Protein AF-A0A139AWQ0-F1 (afdb_monomer_lite)

Foldseek 3Di:
DDDDDDDDDDDDDDDDPDDPPPVVVVVVVVVVPPPPDDPPPPPPVVPPFAFADFFDKWFKKKFDAFLLQQGTDADPVRHTDIDFAQAFPVPSHGDIDGPLDKDKDKGKHQAAPSNQNNVLCLQVVNHDIWMWTAQGPVSPDIDIEEAHWYWADDPAWIWTQQEKEWEWEDEPRTTDDIYIDGDPDGTDTDHHRDMRMHIYIHFYDYDPDNHGPPPVPPPPPPCPPDPPPPDDDDDDDDDPVVVVVVVVVVVVVVVVVVVVPDDDDDDDDDDDDDDDDDDDDDDPPPPPDDDQDQDDDDDPPDDRWGWGFDDDPDDDTDTDTDDDDDDDDDDDDDDDDDD

Sequence (339 aa):
MGFYDPLQPRTSAVTGRWQRLSVLIVFVALSIGNLVNAHGGQQHEHAQFLPFSVGDQVEVECLLTSPNGTTVYVDQFGNNLWGPSPPCADTGLPLSFRFGQESEFVCRWVIDDDMYILLRNLLLTKGTYQCRIPLSKDKAFYMPVPMNLWGGVEPAHIHIMNHMNFVFHSSEGFFLGATAYPLRDNFQLVAPGYSLTLHGPVSWFEGHRFDPLHLSSVPTPSIQASPPPPEADSSGEGSHQDRMEKQILSKAMAKLAEQNGEGDTAPTAKPIAPEIPLNPRPTRAELSERACVQEYGFVPGGWVTTYCLASGVGGGILALVLFRGFWLTEGLVEQRKQK

Radius of gyration: 34.86 Å; chains: 1; bounding box: 120×58×86 Å

Secondary structure (DSSP, 8-state):
------PPPP-------SSSSHHHHHHHHHTSTT-S--------------PPPTT-EEEPEEE-B-TTS-SB-B-TTSPBPEEEPPPPTTTSS--EEETT--EEEEEEEE--HHHHHHHHHHHTTSS--EEEEESSTT---EEEEEB---EEE-SS-EEEE-BEEEEEEEETTEEEEEEEEE-SS-EEEE-TT-EEEEEEEEEEEETTS--B-------------PPPPP---------HHHHHHHHHHHHHHHHHHGGG------------PPPPP-PPPPPTTS--S----------TT------EEE--SSS--EEE-------------------

Organism: Gonapodya prolifera (strain JEL478) (NCBI:txid1344416)

pLDDT: mean 73.5, std 23.56, range [32.78, 98.44]

Structure (mmCIF, N/CA/C/O backbone):
data_AF-A0A139AWQ0-F1
#
_entry.id   AF-A0A139AWQ0-F1
#
loop_
_atom_site.group_PDB
_atom_site.id
_atom_site.type_symbol
_atom_site.label_atom_id
_atom_site.label_alt_id
_atom_site.label_comp_id
_atom_site.label_asym_id
_atom_site.label_entity_id
_atom_site.label_seq_id
_atom_site.pdbx_PDB_ins_code
_atom_site.Cartn_x
_atom_site.Cartn_y
_atom_site.Cartn_z
_atom_site.occupancy
_atom_site.B_iso_or_equiv
_atom_site.auth_seq_id
_atom_site.auth_comp_id
_atom_site.auth_asym_id
_atom_site.auth_atom_id
_atom_site.pdbx_PDB_model_num
ATOM 1 N N . MET A 1 1 ? 62.994 29.939 8.273 1.00 44.03 1 MET A N 1
ATOM 2 C CA . MET A 1 1 ? 61.693 30.625 8.426 1.00 44.03 1 MET A CA 1
ATOM 3 C C . MET A 1 1 ? 60.736 29.590 9.008 1.00 44.03 1 MET A C 1
ATOM 5 O O . MET A 1 1 ? 60.259 28.762 8.260 1.00 44.03 1 MET A O 1
ATOM 9 N N . GLY A 1 2 ? 60.581 29.381 10.314 1.00 43.12 2 GLY A N 1
ATOM 10 C CA . GLY A 1 2 ? 60.650 30.309 11.436 1.00 43.12 2 GLY A CA 1
ATOM 11 C C . GLY A 1 2 ? 59.280 30.950 11.619 1.00 43.12 2 GLY A C 1
ATOM 12 O O . GLY A 1 2 ? 59.035 31.905 10.906 1.00 43.12 2 GLY A O 1
ATOM 13 N N . PHE A 1 3 ? 58.428 30.381 12.482 1.00 48.78 3 PHE A N 1
ATOM 14 C CA . PHE A 1 3 ? 57.564 31.079 13.449 1.00 48.78 3 PHE A CA 1
ATOM 15 C C . PHE A 1 3 ? 56.948 30.041 14.408 1.00 48.78 3 PHE A C 1
ATOM 17 O O . PHE A 1 3 ? 56.048 29.285 14.056 1.00 48.78 3 PHE A O 1
ATOM 24 N N . TYR A 1 4 ? 57.535 29.978 15.605 1.00 54.34 4 TYR A N 1
ATOM 25 C CA . TYR A 1 4 ? 56.908 29.499 16.836 1.00 54.34 4 TYR A CA 1
ATOM 26 C C . TYR A 1 4 ? 56.031 30.632 17.378 1.00 54.34 4 TYR A C 1
ATOM 28 O O . TYR A 1 4 ? 56.444 31.784 17.281 1.00 54.34 4 TYR A O 1
ATOM 36 N N . ASP A 1 5 ? 54.906 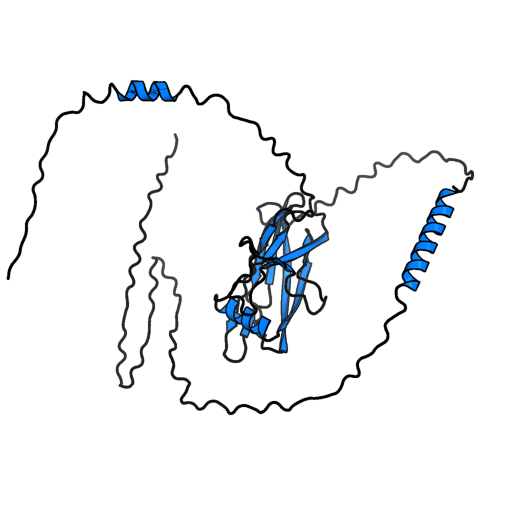30.306 18.011 1.00 44.28 5 ASP A N 1
ATOM 37 C CA . ASP A 1 5 ? 54.267 31.188 18.994 1.00 44.28 5 ASP A CA 1
ATOM 38 C C . ASP A 1 5 ? 53.577 30.350 20.088 1.00 44.28 5 ASP A C 1
ATOM 40 O O . ASP A 1 5 ? 53.275 29.172 19.862 1.00 44.28 5 ASP A O 1
ATOM 44 N N . PRO A 1 6 ? 53.435 30.887 21.314 1.00 61.84 6 PRO A N 1
ATOM 45 C CA . PRO A 1 6 ? 53.828 30.179 22.518 1.00 61.84 6 PRO A CA 1
ATOM 46 C C . PRO A 1 6 ? 52.647 29.922 23.459 1.00 61.84 6 PRO A C 1
ATOM 48 O O . PRO A 1 6 ? 51.574 30.517 23.384 1.00 61.84 6 PRO A O 1
ATOM 51 N N . LEU A 1 7 ? 52.908 29.029 24.407 1.00 56.38 7 LEU A N 1
ATOM 52 C CA . LEU A 1 7 ? 52.073 28.718 25.561 1.00 56.38 7 LEU A CA 1
ATOM 53 C C . LEU A 1 7 ? 51.706 29.987 26.347 1.00 56.38 7 LEU A C 1
ATOM 55 O O . LEU A 1 7 ? 52.592 30.718 26.791 1.00 56.38 7 LEU A O 1
ATOM 59 N N . GLN A 1 8 ? 50.408 30.201 26.582 1.00 59.81 8 GLN A N 1
ATOM 60 C CA . GLN A 1 8 ? 49.927 31.208 27.529 1.00 59.81 8 GLN A CA 1
ATOM 61 C C . GLN A 1 8 ? 49.641 30.625 28.927 1.00 59.81 8 GLN A C 1
ATOM 63 O O . GLN A 1 8 ? 49.232 29.466 29.053 1.00 59.81 8 GLN A O 1
ATOM 68 N N . PRO A 1 9 ? 49.861 31.427 29.989 1.00 60.03 9 PRO A N 1
ATOM 69 C CA . PRO A 1 9 ? 49.845 30.985 31.379 1.00 60.03 9 PRO A CA 1
ATOM 70 C C . PRO A 1 9 ? 48.442 30.922 32.000 1.00 60.03 9 PRO A C 1
ATOM 72 O O . PRO A 1 9 ? 47.579 31.763 31.757 1.00 60.03 9 PRO A O 1
ATOM 75 N N . ARG A 1 10 ? 48.267 29.951 32.907 1.00 49.00 10 ARG A N 1
ATOM 76 C CA . ARG A 1 10 ? 47.186 29.917 33.902 1.00 49.00 10 ARG A CA 1
ATOM 77 C C . ARG A 1 10 ? 47.343 31.086 34.873 1.00 49.00 10 ARG A C 1
ATOM 79 O O . ARG A 1 10 ? 48.341 31.149 35.588 1.00 49.00 10 ARG A O 1
ATOM 86 N N . THR A 1 11 ? 46.320 31.925 34.983 1.00 59.09 11 THR A N 1
ATOM 87 C CA . THR A 1 11 ? 46.146 32.825 36.126 1.00 59.09 11 THR A CA 1
ATOM 88 C C . THR A 1 11 ? 44.892 32.445 36.903 1.00 59.09 11 THR A C 1
ATOM 90 O O . THR A 1 11 ? 43.775 32.387 36.395 1.00 59.09 11 THR A O 1
ATOM 93 N N . SER A 1 12 ? 45.122 32.131 38.171 1.00 53.28 12 SER A N 1
ATOM 94 C CA . SER A 1 12 ? 44.119 31.912 39.201 1.00 53.28 12 SER A CA 1
ATOM 95 C C . SER A 1 12 ? 43.632 33.273 39.698 1.00 53.28 12 SER A C 1
ATOM 97 O O . SER A 1 12 ? 44.445 34.070 40.160 1.00 53.28 12 SER A O 1
ATOM 99 N N . ALA A 1 13 ? 42.325 33.531 39.669 1.00 52.16 13 ALA A N 1
ATOM 100 C CA . ALA A 1 13 ? 41.725 34.656 40.383 1.00 52.16 13 ALA A CA 1
ATOM 101 C C . ALA A 1 13 ? 40.466 34.191 41.124 1.00 52.16 13 ALA A C 1
ATOM 103 O O . ALA A 1 13 ? 39.364 34.115 40.587 1.00 52.16 13 ALA A O 1
ATOM 104 N N . VAL A 1 14 ? 40.682 33.848 42.392 1.00 55.47 14 VAL A N 1
ATOM 105 C CA . VAL A 1 14 ? 39.670 33.785 43.445 1.00 55.47 14 VAL A CA 1
ATOM 106 C C . VAL A 1 14 ? 39.407 35.220 43.890 1.00 55.47 14 VAL A C 1
ATOM 108 O O . VAL A 1 14 ? 40.351 35.899 44.268 1.00 55.47 14 VAL A O 1
ATOM 111 N N . THR A 1 15 ? 38.158 35.686 43.829 1.00 52.44 15 THR A N 1
ATOM 112 C CA . THR A 1 15 ? 37.474 36.564 44.811 1.00 52.44 15 THR A CA 1
ATOM 113 C C . THR A 1 15 ? 36.230 37.192 44.170 1.00 52.44 15 THR A C 1
ATOM 115 O O . THR A 1 15 ? 36.256 37.613 43.021 1.00 52.44 15 THR A O 1
ATOM 118 N N . GLY A 1 16 ? 35.116 37.237 44.913 1.00 48.50 16 GLY A N 1
ATOM 119 C CA . GLY A 1 16 ? 33.894 37.943 44.491 1.00 48.50 16 GLY A CA 1
ATOM 120 C C . GLY A 1 16 ? 32.592 37.133 44.525 1.00 48.50 16 GLY A C 1
ATOM 121 O O . GLY A 1 16 ? 31.701 37.371 43.716 1.00 48.50 16 GLY A O 1
ATOM 122 N N . ARG A 1 17 ? 32.458 36.163 45.441 1.00 53.66 17 ARG A N 1
ATOM 123 C CA . ARG A 1 17 ? 31.303 35.248 45.530 1.00 53.66 17 ARG A CA 1
ATOM 124 C C . ARG A 1 17 ? 30.294 35.590 46.638 1.00 53.66 17 ARG A C 1
ATOM 126 O O . ARG A 1 17 ? 29.748 34.660 47.196 1.00 53.66 17 ARG A O 1
ATOM 133 N N . TRP A 1 18 ? 30.030 36.853 46.996 1.00 50.66 18 TRP A N 1
ATOM 134 C CA . TRP A 1 18 ? 29.032 37.141 48.061 1.00 50.66 18 TRP A CA 1
ATOM 135 C C . TRP A 1 18 ? 28.193 38.423 47.909 1.00 50.66 18 TRP A C 1
ATOM 137 O O . TRP A 1 18 ? 27.538 38.829 48.860 1.00 50.66 18 TRP A O 1
ATOM 147 N N . GLN A 1 19 ? 28.123 39.044 46.725 1.00 50.34 19 GLN A N 1
ATOM 148 C CA . GLN A 1 19 ? 27.311 40.268 46.538 1.00 50.34 19 GLN A CA 1
ATOM 149 C C . GLN A 1 19 ? 26.340 40.246 45.348 1.00 50.34 19 GLN A C 1
ATOM 151 O O . GLN A 1 19 ? 25.748 41.266 45.013 1.00 50.34 19 GLN A O 1
ATOM 156 N N . ARG A 1 20 ? 26.121 39.081 44.723 1.00 50.28 20 ARG A N 1
ATOM 157 C CA . ARG A 1 20 ? 25.126 38.906 43.643 1.00 50.28 20 ARG A CA 1
ATOM 158 C C . ARG A 1 20 ? 23.951 37.989 44.002 1.00 50.28 20 ARG A C 1
ATOM 160 O O . ARG A 1 20 ? 23.082 37.784 43.164 1.00 50.28 20 ARG A O 1
ATOM 167 N N . LEU A 1 21 ? 23.890 37.461 45.229 1.00 49.06 21 LEU A N 1
ATOM 168 C CA . LEU A 1 21 ? 22.799 36.564 45.637 1.00 49.06 21 LEU A CA 1
ATOM 169 C C . LEU A 1 21 ? 21.519 37.299 46.074 1.00 49.06 21 LEU A C 1
ATOM 171 O O . LEU A 1 21 ? 20.439 36.728 45.976 1.00 49.06 21 LEU A O 1
ATOM 175 N N . SER A 1 22 ? 21.603 38.562 46.502 1.00 49.16 22 SER A N 1
ATOM 176 C CA . SER A 1 22 ? 20.442 39.256 47.086 1.00 49.16 22 SER A CA 1
ATOM 177 C C . SER A 1 22 ? 19.491 39.881 46.058 1.00 49.16 22 SER A C 1
ATOM 179 O O . SER A 1 22 ? 18.328 40.102 46.371 1.00 49.16 22 SER A O 1
ATOM 181 N N . VAL A 1 23 ? 19.937 40.129 44.820 1.00 51.22 23 VAL A N 1
ATOM 182 C CA . VAL A 1 23 ? 19.076 40.694 43.756 1.00 51.22 23 VAL A CA 1
ATOM 183 C C . VAL A 1 23 ? 18.295 39.601 43.012 1.00 51.22 23 VAL A C 1
ATOM 185 O O . VAL A 1 23 ? 17.216 39.858 42.487 1.00 51.22 23 VAL A O 1
ATOM 188 N N . LEU A 1 24 ? 18.781 38.354 43.022 1.00 49.19 24 LEU A N 1
ATOM 189 C CA . LEU A 1 24 ? 18.136 37.251 42.303 1.00 49.19 24 LEU A CA 1
ATOM 190 C C . LEU A 1 24 ? 16.867 36.735 43.008 1.00 49.19 24 LEU A C 1
ATOM 192 O O . LEU A 1 24 ? 15.945 36.271 42.347 1.00 49.19 24 LEU A O 1
ATOM 196 N N . ILE A 1 25 ? 16.780 36.854 44.337 1.00 52.97 25 ILE A N 1
ATOM 197 C CA . ILE A 1 25 ? 15.639 36.333 45.113 1.00 52.97 25 ILE A CA 1
ATOM 198 C C . ILE A 1 25 ? 14.386 37.211 44.941 1.00 52.97 25 ILE A C 1
ATOM 200 O O . ILE A 1 25 ? 13.272 36.690 44.907 1.00 52.97 25 ILE A O 1
ATOM 204 N N . VAL A 1 26 ? 14.545 38.523 44.735 1.00 51.47 26 VAL A N 1
ATOM 205 C CA . VAL A 1 26 ? 13.402 39.434 44.531 1.00 51.47 26 VAL A CA 1
ATOM 206 C C . VAL A 1 26 ? 12.773 39.258 43.139 1.00 51.47 26 VAL A C 1
ATOM 208 O O . VAL A 1 26 ? 11.553 39.322 43.010 1.00 51.47 26 VAL A O 1
ATOM 211 N N . PHE A 1 27 ? 13.562 38.934 42.107 1.00 49.97 27 PHE A N 1
ATOM 212 C CA . PHE A 1 27 ? 13.029 38.644 40.766 1.00 49.97 27 PHE A CA 1
ATOM 213 C C . PHE A 1 27 ? 12.349 37.269 40.656 1.00 49.97 27 PHE A C 1
ATOM 215 O O . PHE A 1 27 ? 11.390 37.119 39.896 1.00 49.97 27 PHE A O 1
ATOM 222 N N . VAL A 1 28 ? 12.772 36.275 41.445 1.00 53.62 28 VAL A N 1
ATOM 223 C CA . VAL A 1 28 ? 12.091 34.969 41.478 1.00 53.62 28 VAL A CA 1
ATOM 224 C C . VAL A 1 28 ? 10.715 35.083 42.146 1.00 53.62 28 VAL A C 1
ATOM 226 O O . VAL A 1 28 ? 9.761 34.484 41.659 1.00 53.62 28 VAL A O 1
ATOM 229 N N . ALA A 1 29 ? 10.558 35.909 43.185 1.00 51.47 29 ALA A N 1
ATOM 230 C CA . ALA A 1 29 ? 9.271 36.064 43.869 1.00 51.47 29 ALA A CA 1
ATOM 231 C C . ALA A 1 29 ? 8.209 36.818 43.039 1.00 51.47 29 ALA A C 1
ATOM 233 O O . ALA A 1 29 ? 7.026 36.498 43.141 1.00 51.47 29 ALA A O 1
ATOM 234 N N . LEU A 1 30 ? 8.600 37.767 42.176 1.00 48.16 30 LEU A N 1
ATOM 235 C CA . LEU A 1 30 ? 7.644 38.507 41.333 1.00 48.16 30 LEU A CA 1
ATOM 236 C C . LEU A 1 30 ? 7.148 37.725 40.101 1.00 48.16 30 LEU A C 1
ATOM 238 O O . LEU A 1 30 ? 6.186 38.139 39.461 1.00 48.16 30 LEU A O 1
ATOM 242 N N . SER A 1 31 ? 7.770 36.589 39.779 1.00 51.91 31 SER A N 1
ATOM 243 C CA . SER A 1 31 ? 7.417 35.771 38.607 1.00 51.91 31 SER A CA 1
ATOM 244 C C . SER A 1 31 ? 6.388 34.672 38.914 1.00 51.91 31 SER A C 1
ATOM 246 O O . SER A 1 31 ? 5.864 34.047 37.998 1.00 51.91 31 SER A O 1
ATOM 248 N N . ILE A 1 32 ? 6.082 34.424 40.194 1.00 54.91 32 ILE A N 1
ATOM 249 C CA . ILE A 1 32 ? 5.199 33.322 40.628 1.00 54.91 32 ILE A CA 1
ATOM 250 C C . ILE A 1 32 ? 3.713 33.751 40.648 1.00 54.91 32 ILE A C 1
ATOM 252 O O . ILE A 1 32 ? 2.822 32.909 40.711 1.00 54.91 32 ILE A O 1
ATOM 256 N N . GLY A 1 33 ? 3.411 35.050 40.524 1.00 51.81 33 GLY A N 1
ATOM 257 C CA . GLY A 1 33 ? 2.048 35.586 40.662 1.00 51.81 33 GLY A CA 1
ATOM 258 C C . GLY A 1 33 ? 1.113 35.465 39.447 1.00 51.81 33 GLY A C 1
ATOM 259 O O . GLY A 1 33 ? -0.075 35.717 39.602 1.00 51.81 33 GLY A O 1
ATOM 260 N N . ASN A 1 34 ? 1.600 35.077 38.260 1.00 51.78 34 ASN A N 1
ATOM 261 C CA . ASN A 1 34 ? 0.810 35.120 37.012 1.00 51.78 34 ASN A CA 1
ATOM 262 C C . ASN A 1 34 ? 0.477 33.743 36.400 1.00 51.78 34 ASN A C 1
ATOM 264 O O . ASN A 1 34 ? 0.081 33.672 35.241 1.00 51.78 34 ASN A O 1
ATOM 268 N N . LEU A 1 35 ? 0.613 32.640 37.145 1.00 55.50 35 LEU A N 1
ATOM 269 C CA . LEU A 1 35 ? 0.318 31.283 36.643 1.00 55.50 35 LEU A CA 1
ATOM 270 C C . LEU A 1 35 ? -1.066 30.743 37.043 1.00 55.50 35 LEU A C 1
ATOM 272 O O . LEU A 1 35 ? -1.302 29.538 36.979 1.00 55.50 35 LEU A O 1
ATOM 276 N N . VAL A 1 36 ? -2.000 31.609 37.441 1.00 57.38 36 VAL A N 1
ATOM 277 C CA . VAL A 1 36 ? -3.355 31.189 37.817 1.00 57.38 36 VAL A CA 1
ATOM 278 C C . VAL A 1 36 ? -4.347 31.528 36.702 1.00 57.38 36 VAL A C 1
ATOM 280 O O . VAL A 1 36 ? -4.608 32.690 36.415 1.00 57.38 36 VAL A O 1
ATOM 283 N N . ASN A 1 37 ? -4.932 30.465 36.145 1.00 54.34 37 ASN A N 1
ATOM 284 C CA . ASN A 1 37 ? -6.158 30.413 35.341 1.00 54.34 37 ASN A CA 1
ATOM 285 C C . ASN A 1 37 ? -6.088 30.855 33.873 1.00 54.34 37 ASN A C 1
ATOM 287 O O . ASN A 1 37 ? -6.681 31.847 33.463 1.00 54.34 37 ASN A O 1
ATOM 291 N N . ALA A 1 38 ? -5.519 29.978 33.048 1.00 51.47 38 ALA A N 1
ATOM 292 C CA . ALA A 1 38 ? -5.988 29.787 31.676 1.00 51.47 38 ALA A CA 1
ATOM 293 C C . ALA A 1 38 ? -6.036 28.290 31.310 1.00 51.47 38 ALA A C 1
ATOM 295 O O . ALA A 1 38 ? -5.598 27.887 30.242 1.00 51.47 38 ALA A O 1
ATOM 296 N N . HIS A 1 39 ? -6.580 27.443 32.194 1.00 52.09 39 HIS A N 1
ATOM 297 C CA . HIS A 1 39 ? -7.141 26.155 31.765 1.00 52.09 39 HIS A CA 1
ATOM 298 C C . HIS A 1 39 ? -8.544 26.427 31.211 1.00 52.09 39 HIS A C 1
ATOM 300 O O . HIS A 1 39 ? -9.559 26.108 31.828 1.00 52.09 39 HIS A O 1
ATOM 306 N N . GLY A 1 40 ? -8.599 27.098 30.058 1.00 49.91 40 GLY A N 1
ATOM 307 C CA . GLY A 1 40 ? -9.781 27.041 29.214 1.00 49.91 40 GLY A CA 1
ATOM 308 C C . GLY A 1 40 ? -9.912 25.592 28.778 1.00 49.91 40 GLY A C 1
ATOM 309 O O . GLY A 1 40 ? -9.135 25.135 27.945 1.00 49.91 40 GLY A O 1
ATOM 310 N N . GLY A 1 41 ? -10.826 24.857 29.409 1.00 46.12 41 GLY A N 1
ATOM 311 C CA . GLY A 1 41 ? -11.205 23.525 28.978 1.00 46.12 41 GLY A CA 1
ATOM 312 C C . GLY A 1 41 ? -11.788 23.631 27.579 1.00 46.12 41 GLY A C 1
ATOM 313 O O . GLY A 1 41 ? -12.995 23.781 27.421 1.00 46.12 41 GLY A O 1
ATOM 314 N N . GLN A 1 42 ? -10.929 23.564 26.563 1.00 51.75 42 GLN A N 1
ATOM 315 C CA . GLN A 1 42 ? -11.337 23.061 25.270 1.00 51.75 42 GLN A CA 1
ATOM 316 C C . GLN A 1 42 ? -11.727 21.610 25.524 1.00 51.75 42 GLN A C 1
ATOM 318 O O . GLN A 1 42 ? -10.908 20.697 25.455 1.00 51.75 42 GLN A O 1
ATOM 323 N N . GLN A 1 43 ? -12.997 21.407 25.879 1.00 47.81 43 GLN A N 1
ATOM 324 C CA . GLN A 1 43 ? -13.695 20.202 25.489 1.00 47.81 43 GLN A CA 1
ATOM 325 C C . GLN A 1 43 ? -13.617 20.212 23.968 1.00 47.81 43 GLN A C 1
ATOM 327 O O . GLN A 1 43 ? -14.453 20.802 23.290 1.00 47.81 43 GLN A O 1
ATOM 332 N N . HIS A 1 44 ? -12.523 19.660 23.441 1.00 47.06 44 HIS A N 1
ATOM 333 C CA . HIS A 1 44 ? -12.527 19.109 22.110 1.00 47.06 44 HIS A CA 1
ATOM 334 C C . HIS A 1 44 ? -13.691 18.137 22.140 1.00 47.06 44 HIS A C 1
ATOM 336 O O . HIS A 1 44 ? -13.609 17.071 22.746 1.00 47.06 44 HIS A O 1
ATOM 342 N N . GLU A 1 45 ? -14.818 18.591 21.607 1.00 47.22 45 GLU A N 1
ATOM 343 C CA . GLU A 1 45 ? -15.906 17.741 21.190 1.00 47.22 45 GLU A CA 1
ATOM 344 C C . GLU A 1 45 ? -15.232 16.736 20.268 1.00 47.22 45 GLU A C 1
ATOM 346 O O . GLU A 1 45 ? -14.847 17.063 19.144 1.00 47.22 45 GLU A O 1
ATOM 351 N N . HIS A 1 46 ? -14.881 15.583 20.841 1.00 54.56 46 HIS A N 1
ATOM 352 C CA . HIS A 1 46 ? -14.240 14.500 20.132 1.00 54.56 46 HIS A CA 1
ATOM 353 C C . HIS A 1 46 ? -15.261 14.118 19.081 1.00 54.56 46 HIS A C 1
ATOM 355 O O . HIS A 1 46 ? -16.242 13.446 19.405 1.00 54.56 46 HIS A O 1
ATOM 361 N N . ALA A 1 47 ? -15.082 14.661 17.872 1.00 64.81 47 ALA A N 1
ATOM 362 C CA . ALA A 1 47 ? -15.885 14.316 16.721 1.00 64.81 47 ALA A CA 1
ATOM 363 C C . ALA A 1 47 ? -15.977 12.797 16.747 1.00 64.81 47 ALA A C 1
ATOM 365 O O . ALA A 1 47 ? -14.951 12.114 16.787 1.00 64.81 47 ALA A O 1
ATOM 366 N N . GLN A 1 48 ? -17.197 12.294 16.920 1.00 84.00 48 GLN A N 1
ATOM 367 C CA . GLN A 1 48 ? -17.418 10.876 17.121 1.00 84.00 48 GLN A CA 1
ATOM 368 C C . GLN A 1 48 ? -17.090 10.197 15.796 1.00 84.00 48 GLN A C 1
ATOM 370 O O . GLN A 1 48 ? -17.925 10.144 14.896 1.00 84.00 48 GLN A O 1
ATOM 375 N N . PHE A 1 49 ? -15.840 9.759 15.653 1.00 90.94 49 PHE A N 1
ATOM 376 C CA . PHE A 1 49 ? -15.381 9.052 14.472 1.00 90.94 49 PHE A CA 1
ATOM 377 C C . PHE A 1 49 ? -16.205 7.780 14.321 1.00 90.94 49 PHE A C 1
ATOM 379 O O . PHE A 1 49 ? -16.436 7.056 15.291 1.00 90.94 49 PHE A O 1
ATOM 386 N N . LEU A 1 50 ? -16.654 7.507 13.100 1.00 95.06 50 LEU A N 1
ATOM 387 C CA . LEU A 1 50 ? -17.460 6.326 12.815 1.00 95.06 50 LEU A CA 1
ATOM 388 C C . LEU A 1 50 ? -16.553 5.081 12.759 1.00 95.06 50 LEU A C 1
ATOM 390 O O . LEU A 1 50 ? -15.725 4.994 11.843 1.00 95.06 50 LEU A O 1
ATOM 394 N N . PRO A 1 51 ? -16.693 4.116 13.690 1.00 95.88 51 PRO A N 1
ATOM 395 C CA . PRO A 1 51 ? -15.864 2.915 13.702 1.00 95.88 51 PRO A CA 1
ATOM 396 C C . PRO A 1 51 ? -16.208 2.001 12.523 1.00 95.88 51 PRO A C 1
ATOM 398 O O . PRO A 1 51 ? -17.365 1.924 12.095 1.00 95.88 51 PRO A O 1
ATOM 401 N N . PHE A 1 52 ? -15.213 1.273 12.018 1.00 97.06 52 PHE A N 1
ATOM 402 C CA . PHE A 1 52 ? -15.416 0.182 11.073 1.00 97.06 52 PHE A CA 1
ATOM 403 C C . PHE A 1 52 ? -16.142 -0.993 11.725 1.00 97.06 52 PHE A C 1
ATOM 405 O O . PHE A 1 52 ? -15.916 -1.361 12.877 1.00 97.06 52 PHE A O 1
ATOM 412 N N . SER A 1 53 ? -17.029 -1.595 10.948 1.00 96.38 53 SER A N 1
ATOM 413 C CA . SER A 1 53 ? -17.643 -2.882 11.216 1.00 96.38 53 SER A CA 1
ATOM 414 C C . SER A 1 53 ? -16.837 -3.968 10.512 1.00 96.38 53 SER A C 1
ATOM 416 O O . SER A 1 53 ? -16.221 -3.758 9.466 1.00 96.38 53 SER A O 1
ATOM 418 N N . VAL A 1 54 ? -16.835 -5.156 11.098 1.00 96.31 54 VAL A N 1
ATOM 419 C CA . VAL A 1 54 ? -16.126 -6.305 10.538 1.00 96.31 54 VAL A CA 1
ATOM 420 C C . VAL A 1 54 ? -16.688 -6.628 9.157 1.00 96.31 54 VAL A C 1
ATOM 422 O O . VAL A 1 54 ? -17.894 -6.801 8.994 1.00 96.31 54 VAL A O 1
ATOM 425 N N . GLY A 1 55 ? -15.807 -6.735 8.168 1.00 96.50 55 GLY A N 1
ATOM 426 C CA . GLY A 1 55 ? -16.158 -6.988 6.774 1.00 96.50 55 GLY A CA 1
ATOM 427 C C . GLY A 1 55 ? -16.357 -5.752 5.912 1.00 96.50 55 GLY A C 1
ATOM 428 O O . GLY A 1 55 ? -16.483 -5.915 4.694 1.00 96.50 55 GLY A O 1
ATOM 429 N N . ASP A 1 56 ? -16.336 -4.553 6.498 1.00 97.88 56 ASP A N 1
ATOM 430 C CA . ASP A 1 56 ? -16.352 -3.314 5.729 1.00 97.88 56 ASP A CA 1
ATOM 431 C C . ASP A 1 56 ? -15.155 -3.254 4.785 1.00 97.88 56 ASP A C 1
ATOM 433 O O . ASP A 1 56 ? -14.033 -3.606 5.152 1.00 97.88 56 ASP A O 1
ATOM 437 N N . GLN A 1 57 ? -15.395 -2.800 3.559 1.00 97.56 57 GLN A N 1
ATOM 438 C CA . GLN A 1 57 ? -14.343 -2.635 2.570 1.00 97.56 57 GLN A CA 1
ATOM 439 C C . GLN A 1 57 ? -13.603 -1.318 2.815 1.00 97.56 57 GLN A C 1
ATOM 441 O O . GLN A 1 57 ? -14.196 -0.241 2.784 1.00 97.56 57 GLN A O 1
ATOM 446 N N . VAL A 1 58 ? -12.298 -1.416 3.050 1.00 97.94 58 VAL A N 1
ATOM 447 C CA . VAL A 1 58 ? -11.402 -0.287 3.297 1.00 97.94 58 VAL A CA 1
ATOM 448 C C . VAL A 1 58 ? -10.484 -0.130 2.098 1.00 97.94 58 VAL A C 1
ATOM 450 O O . VAL A 1 58 ? -9.647 -0.989 1.828 1.00 97.94 58 VAL A O 1
ATOM 453 N N . GLU A 1 59 ? -10.658 0.965 1.369 1.00 97.25 59 GLU A N 1
ATOM 454 C CA . GLU A 1 59 ? -9.832 1.310 0.214 1.00 97.25 59 GLU A CA 1
ATOM 455 C C . GLU A 1 59 ? -8.492 1.899 0.655 1.00 97.25 59 GLU A C 1
ATOM 457 O O . GLU A 1 59 ? -8.426 2.729 1.566 1.00 97.25 59 GLU A O 1
ATOM 462 N N . VAL A 1 60 ? -7.425 1.480 -0.019 1.00 97.75 60 VAL A N 1
ATOM 463 C CA . VAL A 1 60 ? -6.084 2.025 0.170 1.00 97.75 60 VAL A CA 1
ATOM 464 C C . VAL A 1 60 ? -5.858 3.165 -0.809 1.00 97.75 60 VAL A C 1
ATOM 466 O O . VAL A 1 60 ? -5.965 2.994 -2.029 1.00 97.75 60 VAL A O 1
ATOM 469 N N . GLU A 1 61 ? -5.466 4.309 -0.262 1.00 98.12 61 GLU A N 1
ATOM 470 C CA . GLU A 1 61 ? -5.025 5.456 -1.040 1.00 98.12 61 GLU A CA 1
ATOM 471 C C . GLU A 1 61 ? -3.507 5.461 -1.135 1.00 98.12 61 GLU A C 1
ATOM 473 O O . GLU A 1 61 ? -2.819 5.230 -0.144 1.00 98.12 61 GLU A O 1
ATOM 478 N N . CYS A 1 62 ? -2.969 5.768 -2.306 1.00 97.94 62 CYS A N 1
ATOM 479 C CA . CYS A 1 62 ? -1.540 5.929 -2.502 1.00 97.94 62 CYS A CA 1
ATOM 480 C C . CYS A 1 62 ? -1.211 7.341 -2.965 1.00 97.94 62 CYS A C 1
ATOM 482 O O . CYS A 1 62 ? -2.028 8.060 -3.546 1.00 97.94 62 CYS A O 1
ATOM 484 N N . LEU A 1 63 ? 0.004 7.749 -2.631 1.00 97.31 63 LEU A N 1
ATOM 485 C CA . LEU A 1 63 ? 0.557 9.033 -2.995 1.00 97.31 63 LEU A CA 1
ATOM 486 C C . LEU A 1 63 ? 0.640 9.125 -4.517 1.00 97.31 63 LEU A C 1
ATOM 488 O O . LEU A 1 63 ? 1.212 8.244 -5.160 1.00 97.31 63 LEU A O 1
ATOM 492 N N . LEU A 1 64 ? 0.089 10.191 -5.093 1.00 96.81 64 LEU A N 1
ATOM 493 C CA . LEU A 1 64 ? 0.187 10.407 -6.527 1.00 96.81 64 LEU A CA 1
ATOM 494 C C . LEU A 1 64 ? 1.598 10.898 -6.853 1.00 96.81 64 LEU A C 1
ATOM 496 O O . LEU A 1 64 ? 2.038 11.950 -6.381 1.00 96.81 64 LEU A O 1
ATOM 500 N N . THR A 1 65 ? 2.304 10.133 -7.676 1.00 96.62 65 THR A N 1
ATOM 501 C CA . THR A 1 65 ? 3.658 10.452 -8.129 1.00 96.62 65 THR A CA 1
ATOM 502 C C . THR A 1 65 ? 3.723 10.529 -9.642 1.00 96.62 65 THR A C 1
ATOM 504 O O . THR A 1 65 ? 2.894 9.945 -10.338 1.00 96.62 65 THR A O 1
ATOM 507 N N . SER A 1 66 ? 4.762 11.181 -10.160 1.00 95.81 66 SER A N 1
ATOM 508 C CA . SER A 1 66 ? 5.148 11.054 -11.562 1.00 95.81 66 SER A CA 1
ATOM 509 C C . SER A 1 66 ? 5.287 9.581 -11.968 1.00 95.81 66 SER A C 1
ATOM 511 O O . SER A 1 66 ? 5.583 8.747 -11.108 1.00 95.81 66 SER A O 1
ATOM 513 N N . PRO A 1 67 ? 5.149 9.247 -13.263 1.00 93.69 67 PRO A N 1
ATOM 514 C CA . PRO A 1 67 ? 5.288 7.874 -13.752 1.00 93.69 67 PRO A CA 1
ATOM 515 C C . PRO A 1 67 ? 6.549 7.140 -13.286 1.00 93.69 67 PRO A C 1
ATOM 517 O O . PRO A 1 67 ? 6.539 5.950 -13.013 1.00 93.69 67 PRO A O 1
ATOM 520 N N . ASN A 1 68 ? 7.653 7.866 -13.118 1.00 90.44 68 ASN A N 1
ATOM 521 C CA . ASN A 1 68 ? 8.911 7.306 -12.634 1.00 90.44 68 ASN A CA 1
ATOM 522 C C . ASN A 1 68 ? 9.019 7.206 -11.095 1.00 90.44 68 ASN A C 1
ATOM 524 O O . ASN A 1 68 ? 10.065 6.799 -10.588 1.00 90.44 68 ASN A O 1
ATOM 528 N N . GLY A 1 69 ? 8.003 7.627 -10.344 1.00 90.56 69 GLY A N 1
ATOM 529 C CA . GLY A 1 69 ? 7.966 7.606 -8.881 1.00 90.56 69 GLY A CA 1
ATOM 530 C C . GLY A 1 69 ? 8.873 8.613 -8.170 1.00 90.56 69 GLY A C 1
ATOM 531 O O . GLY A 1 69 ? 9.000 8.537 -6.949 1.00 90.56 69 GLY A O 1
ATOM 532 N N . THR A 1 70 ? 9.548 9.522 -8.886 1.00 92.56 70 THR A N 1
ATOM 533 C CA . THR A 1 70 ? 10.554 10.425 -8.286 1.00 92.56 70 THR A CA 1
ATOM 534 C C . THR A 1 70 ? 9.976 11.740 -7.780 1.00 92.56 70 THR A C 1
ATOM 536 O O . THR A 1 70 ? 10.593 12.400 -6.947 1.00 92.56 70 THR A O 1
ATOM 539 N N . THR A 1 71 ? 8.827 12.161 -8.305 1.00 93.75 71 THR A N 1
ATOM 540 C CA . THR A 1 71 ? 8.203 13.443 -7.977 1.00 93.75 71 THR A CA 1
ATOM 541 C C . THR A 1 71 ? 6.827 13.195 -7.395 1.00 93.75 71 THR A C 1
ATOM 543 O O . THR A 1 71 ? 6.008 12.525 -8.010 1.00 93.75 71 THR A O 1
ATOM 546 N N . VAL A 1 72 ? 6.575 13.749 -6.215 1.00 96.06 72 VAL A N 1
ATOM 547 C CA . VAL A 1 72 ? 5.262 13.718 -5.569 1.00 96.06 72 VAL A CA 1
ATOM 548 C C . VAL A 1 72 ? 4.434 14.880 -6.100 1.00 96.06 72 VAL A C 1
ATOM 550 O O . VAL A 1 72 ? 4.916 16.014 -6.124 1.00 96.06 72 VAL A O 1
ATOM 553 N N . TYR A 1 73 ? 3.204 14.609 -6.529 1.00 96.69 73 TYR A N 1
ATOM 554 C CA . TYR A 1 73 ? 2.282 15.672 -6.900 1.00 96.69 73 TYR A CA 1
ATOM 555 C C . TYR A 1 73 ? 1.719 16.342 -5.648 1.00 96.69 73 TYR A C 1
ATOM 557 O O . TYR A 1 73 ? 1.327 15.675 -4.687 1.00 96.69 73 TYR A O 1
ATOM 565 N N . VAL A 1 74 ? 1.667 17.671 -5.675 1.00 97.75 74 VAL A N 1
ATOM 566 C CA . VAL A 1 74 ? 1.137 18.494 -4.588 1.00 97.75 74 VAL A CA 1
ATOM 567 C C . VAL A 1 74 ? 0.045 19.424 -5.106 1.00 97.75 74 VAL A C 1
ATOM 569 O O . VAL A 1 74 ? 0.036 19.785 -6.284 1.00 97.75 74 VAL A O 1
ATOM 572 N N . ASP A 1 75 ? -0.887 19.793 -4.234 1.00 96.50 75 ASP A N 1
ATOM 573 C CA . ASP A 1 75 ? -1.902 20.798 -4.525 1.00 96.50 75 ASP A CA 1
ATOM 574 C C . ASP A 1 75 ? -1.314 22.225 -4.530 1.00 96.50 75 ASP A C 1
ATOM 576 O O . ASP A 1 75 ? -0.127 22.457 -4.288 1.00 96.50 75 ASP A O 1
ATOM 580 N N . GLN A 1 76 ? -2.171 23.215 -4.782 1.00 97.75 76 GLN A N 1
ATOM 581 C CA . GLN A 1 76 ? -1.806 24.638 -4.774 1.00 97.75 76 GLN A CA 1
ATOM 582 C C . GLN A 1 76 ? -1.310 25.165 -3.412 1.00 97.75 76 GLN A C 1
ATOM 584 O O . GLN A 1 76 ? -0.752 26.258 -3.348 1.00 97.75 76 GLN A O 1
ATOM 589 N N . PHE A 1 77 ? -1.523 24.415 -2.331 1.00 97.50 77 PHE A N 1
ATOM 590 C CA . PHE A 1 77 ? -1.084 24.735 -0.974 1.00 97.50 77 PHE A CA 1
ATOM 591 C C . PHE A 1 77 ? 0.167 23.940 -0.564 1.00 97.50 77 PHE A C 1
ATOM 593 O O . PHE A 1 77 ? 0.665 24.118 0.546 1.00 97.50 77 PHE A O 1
ATOM 600 N N . GLY A 1 78 ? 0.695 23.091 -1.452 1.00 96.12 78 GLY A N 1
ATOM 601 C CA . GLY A 1 78 ? 1.849 22.239 -1.184 1.00 96.12 78 GLY A CA 1
ATOM 602 C C . GLY A 1 78 ? 1.518 20.949 -0.430 1.00 96.12 78 GLY A C 1
ATOM 603 O O . GLY A 1 78 ? 2.440 20.279 0.033 1.00 96.12 78 GLY A O 1
ATOM 604 N N . ASN A 1 79 ? 0.241 20.575 -0.300 1.00 96.50 79 ASN A N 1
ATOM 605 C CA . ASN A 1 79 ? -0.138 19.299 0.299 1.00 96.50 79 ASN A CA 1
ATOM 606 C C . ASN A 1 79 ? -0.009 18.171 -0.720 1.00 96.50 79 ASN A C 1
ATOM 608 O O . ASN A 1 79 ? -0.416 18.306 -1.871 1.00 96.50 79 ASN A O 1
ATOM 612 N N . ASN A 1 80 ? 0.483 17.026 -0.264 1.00 97.44 80 ASN A N 1
ATOM 613 C CA . ASN A 1 80 ? 0.549 15.800 -1.049 1.00 97.44 80 ASN A CA 1
ATOM 614 C C . ASN A 1 80 ? -0.828 15.398 -1.597 1.00 97.44 80 ASN A C 1
ATOM 616 O O . ASN A 1 80 ? -1.792 15.296 -0.834 1.00 97.44 80 ASN A O 1
ATOM 620 N N . LEU A 1 81 ? -0.896 15.108 -2.896 1.00 97.94 81 LEU A N 1
ATOM 621 C CA . LEU A 1 81 ? -2.087 14.548 -3.521 1.00 97.94 81 LEU A CA 1
ATOM 622 C C . LEU A 1 81 ? -2.124 13.031 -3.330 1.00 97.94 81 LEU A C 1
ATOM 624 O O . LEU A 1 81 ? -1.141 12.329 -3.564 1.00 97.94 81 LEU A O 1
ATOM 628 N N . TRP A 1 82 ? -3.287 12.532 -2.933 1.00 98.12 82 TRP A N 1
ATOM 629 C CA . TRP A 1 82 ? -3.552 11.114 -2.718 1.00 98.12 82 TRP A CA 1
ATOM 630 C C . TRP A 1 82 ? -4.661 10.673 -3.656 1.00 98.12 82 TRP A C 1
ATOM 632 O O . TRP A 1 82 ? -5.576 11.442 -3.950 1.00 98.12 82 TRP A O 1
ATOM 642 N N . GLY A 1 83 ? -4.571 9.442 -4.130 1.00 97.69 83 GLY A N 1
ATOM 643 C CA . GLY A 1 83 ? -5.578 8.860 -4.998 1.00 97.69 83 GLY A CA 1
ATOM 644 C C . GLY A 1 83 ? -5.703 7.362 -4.778 1.00 97.69 83 GLY A C 1
ATOM 645 O O . GLY A 1 83 ? -5.007 6.799 -3.930 1.00 97.69 83 GLY A O 1
ATOM 646 N N . PRO A 1 84 ? -6.595 6.701 -5.527 1.00 97.56 84 PRO A N 1
ATOM 647 C CA . PRO A 1 84 ? -6.702 5.255 -5.475 1.00 97.56 84 PRO A CA 1
ATOM 648 C C . PRO A 1 84 ? -5.362 4.607 -5.839 1.00 97.56 84 PRO A C 1
ATOM 650 O O . PRO A 1 84 ? -4.634 5.080 -6.713 1.00 97.56 84 PRO A O 1
ATOM 653 N N . SER A 1 85 ? -5.048 3.506 -5.165 1.00 96.44 85 SER A N 1
ATOM 654 C CA . SER A 1 85 ? -3.953 2.622 -5.570 1.00 96.44 85 SER A CA 1
ATOM 655 C C . SER A 1 85 ? -4.153 2.079 -6.998 1.00 96.44 85 SER A C 1
ATOM 657 O O . SER A 1 85 ? -5.288 2.042 -7.490 1.00 96.44 85 SER A O 1
ATOM 659 N N . PRO A 1 86 ? -3.072 1.637 -7.675 1.00 95.31 86 PRO A N 1
ATOM 660 C CA . PRO A 1 86 ? -3.169 1.014 -8.989 1.00 95.31 86 PRO A CA 1
ATOM 661 C C . PRO A 1 86 ? -4.201 -0.124 -8.989 1.00 95.31 86 PRO A C 1
ATOM 663 O O . PRO A 1 86 ? -4.162 -0.977 -8.093 1.00 95.31 86 PRO A O 1
ATOM 666 N N . PRO A 1 87 ? -5.130 -0.146 -9.960 1.00 96.75 87 PRO A N 1
ATOM 667 C CA . PRO A 1 87 ? -6.213 -1.113 -9.962 1.00 96.75 87 PRO A CA 1
ATOM 668 C C . PRO A 1 87 ? -5.682 -2.530 -10.182 1.00 96.75 87 PRO A C 1
ATOM 670 O O . PRO A 1 87 ? -4.784 -2.767 -10.995 1.00 96.75 87 PRO A O 1
ATOM 673 N N . CYS A 1 88 ? -6.277 -3.494 -9.486 1.00 97.50 88 CYS A N 1
ATOM 674 C CA . CYS A 1 88 ? -6.025 -4.904 -9.738 1.00 97.50 88 CYS A CA 1
ATOM 675 C C . CYS A 1 88 ? -6.666 -5.297 -11.071 1.00 97.50 88 CYS A C 1
ATOM 677 O O . CYS A 1 88 ? -7.857 -5.102 -11.286 1.00 97.50 88 CYS A O 1
ATOM 679 N N . ALA A 1 89 ? -5.895 -5.898 -11.964 1.00 97.38 89 ALA A N 1
ATOM 680 C CA . ALA A 1 89 ? -6.301 -6.291 -13.305 1.00 97.38 89 ALA A CA 1
ATOM 681 C C . ALA A 1 89 ? -7.429 -7.335 -13.328 1.00 97.38 89 ALA A C 1
ATOM 683 O O . ALA A 1 89 ? -8.082 -7.496 -14.355 1.00 97.38 89 ALA A O 1
ATOM 684 N N . ASP A 1 90 ? -7.634 -8.066 -12.230 1.00 96.00 90 ASP A N 1
ATOM 685 C CA . ASP A 1 90 ? -8.701 -9.062 -12.102 1.00 96.00 90 ASP A CA 1
ATOM 686 C C . ASP A 1 90 ? -10.047 -8.431 -11.722 1.00 96.00 90 ASP A C 1
ATOM 688 O O . ASP A 1 90 ? -11.090 -8.882 -12.185 1.00 96.00 90 ASP A O 1
ATOM 692 N N . THR A 1 91 ? -10.037 -7.379 -10.896 1.00 96.88 91 THR A N 1
ATOM 693 C CA . THR A 1 91 ? -11.258 -6.751 -10.359 1.00 96.88 91 THR A CA 1
ATOM 694 C C . THR A 1 91 ? -11.564 -5.391 -10.981 1.00 96.88 91 THR A C 1
ATOM 696 O O . THR A 1 91 ? -12.694 -4.921 -10.895 1.00 96.88 91 THR A O 1
ATOM 699 N N . GLY A 1 92 ? -10.567 -4.732 -11.571 1.00 97.00 92 GLY A N 1
ATOM 700 C CA . GLY A 1 92 ? -10.630 -3.332 -11.993 1.00 97.00 92 GLY A CA 1
ATOM 701 C C . GLY A 1 92 ? -10.692 -2.336 -10.830 1.00 97.00 92 GLY A C 1
ATOM 702 O O . GLY A 1 92 ? -10.841 -1.141 -11.071 1.00 97.00 92 GLY A O 1
ATOM 703 N N . LEU A 1 93 ? -10.589 -2.806 -9.582 1.00 96.81 93 LEU A N 1
ATOM 704 C CA . LEU A 1 93 ? -10.720 -1.983 -8.383 1.00 96.81 93 LEU A CA 1
ATOM 705 C C . LEU A 1 93 ? -9.353 -1.704 -7.746 1.00 96.81 93 LEU A C 1
ATOM 707 O O . LEU A 1 93 ? -8.446 -2.537 -7.859 1.00 96.81 93 LEU A O 1
ATOM 711 N N . PRO A 1 94 ? -9.201 -0.568 -7.043 1.00 97.00 94 PRO A N 1
ATOM 712 C CA . PRO A 1 94 ? -8.028 -0.300 -6.221 1.00 97.00 94 PRO A CA 1
ATOM 713 C C . PRO A 1 94 ? -7.835 -1.362 -5.130 1.00 97.00 94 PRO A C 1
ATOM 715 O O . PRO A 1 94 ? -8.767 -2.077 -4.742 1.00 97.00 94 PRO A O 1
ATOM 718 N N . LEU A 1 95 ? -6.621 -1.416 -4.586 1.00 96.25 95 LEU A N 1
ATOM 719 C CA . LEU A 1 95 ? -6.295 -2.191 -3.397 1.00 96.25 95 LEU A CA 1
ATOM 720 C C . LEU A 1 95 ? -7.284 -1.864 -2.274 1.00 96.25 95 LEU A C 1
ATOM 722 O O . LEU A 1 95 ? -7.440 -0.709 -1.873 1.00 96.25 95 LEU A O 1
ATOM 726 N N . SER A 1 96 ? -7.942 -2.895 -1.759 1.00 97.31 96 SER A N 1
ATOM 727 C CA . SER A 1 96 ? -8.862 -2.771 -0.638 1.00 97.31 96 SER A CA 1
ATOM 728 C C . SER A 1 96 ? -8.837 -4.026 0.223 1.00 97.31 96 SER A C 1
ATOM 730 O O . SER A 1 96 ? -8.568 -5.125 -0.263 1.00 97.31 96 SER A O 1
ATOM 732 N N . PHE A 1 97 ? -9.117 -3.851 1.510 1.00 97.75 97 PHE A N 1
ATOM 733 C CA . PHE A 1 97 ? -9.129 -4.923 2.501 1.00 97.75 97 PHE A CA 1
ATOM 734 C C . PHE A 1 97 ? -10.464 -4.950 3.231 1.00 97.75 97 PHE A C 1
ATOM 736 O O . PHE A 1 97 ? -11.097 -3.914 3.421 1.00 97.75 97 PHE A O 1
ATOM 743 N N . ARG A 1 98 ? -10.895 -6.136 3.665 1.00 97.88 98 ARG A N 1
ATOM 744 C CA . ARG A 1 98 ? -12.068 -6.276 4.531 1.00 97.88 98 ARG A CA 1
ATOM 745 C C . ARG A 1 98 ? -11.641 -6.109 5.983 1.00 97.88 98 ARG A C 1
ATOM 747 O O . ARG A 1 98 ? -10.823 -6.884 6.473 1.00 97.88 98 ARG A O 1
ATOM 754 N N . PHE A 1 99 ? -12.188 -5.105 6.659 1.00 97.94 99 PHE A N 1
ATOM 755 C CA . PH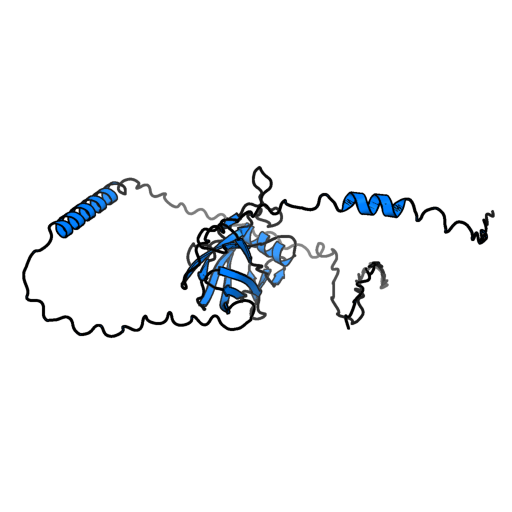E A 1 99 ? -11.818 -4.774 8.029 1.00 97.94 99 PHE A CA 1
ATOM 756 C C . PHE A 1 99 ? -12.045 -5.959 8.974 1.00 97.94 99 PHE A C 1
ATOM 758 O O . PHE A 1 99 ? -13.132 -6.537 8.994 1.00 97.94 99 PHE A O 1
ATOM 765 N N . GLY A 1 100 ? -11.028 -6.325 9.753 1.00 96.88 100 GLY A N 1
ATOM 766 C CA . GLY A 1 100 ? -11.105 -7.401 10.742 1.00 96.88 100 GLY A CA 1
ATOM 767 C C . GLY A 1 100 ? -11.358 -8.806 10.180 1.00 96.88 100 GLY A C 1
ATOM 768 O O . GLY A 1 100 ? -11.728 -9.691 10.945 1.00 96.88 100 GLY A O 1
ATOM 769 N N . GLN A 1 101 ? -11.206 -9.024 8.868 1.00 96.75 101 GLN A N 1
ATOM 770 C CA . GLN A 1 101 ? -11.347 -10.346 8.252 1.00 96.75 101 GLN A CA 1
ATOM 771 C C . GLN A 1 101 ? -10.001 -10.852 7.740 1.00 96.75 101 GLN A C 1
ATOM 773 O O . GLN A 1 101 ? -9.394 -10.253 6.846 1.00 96.75 101 GLN A O 1
ATOM 778 N N . GLU A 1 102 ? -9.554 -11.980 8.293 1.00 96.88 102 GLU A N 1
ATOM 779 C CA . GLU A 1 102 ? -8.441 -12.730 7.721 1.00 96.88 102 GLU A CA 1
ATOM 780 C C . GLU A 1 102 ? -8.816 -13.210 6.319 1.00 96.88 102 GLU A C 1
ATOM 782 O O . GLU A 1 102 ? -9.926 -13.688 6.073 1.00 96.88 102 GLU A O 1
ATOM 787 N N . SER A 1 103 ? -7.903 -13.027 5.374 1.00 96.94 103 SER A N 1
ATOM 788 C CA . SER A 1 103 ? -8.125 -13.389 3.977 1.00 96.94 103 SER A CA 1
ATOM 789 C C . SER A 1 103 ? -6.803 -13.643 3.272 1.00 96.94 103 SER A C 1
ATOM 791 O O . SER A 1 103 ? -5.736 -13.301 3.777 1.00 96.94 103 SER A O 1
ATOM 793 N N . GLU A 1 104 ? -6.874 -14.251 2.096 1.00 97.62 104 GLU A N 1
ATOM 794 C CA . GLU A 1 104 ? -5.750 -14.316 1.174 1.00 97.62 104 GLU A CA 1
ATOM 795 C C . GLU A 1 104 ? -5.914 -13.201 0.142 1.00 97.62 104 GLU A C 1
ATOM 797 O O . GLU A 1 104 ? -6.900 -13.144 -0.596 1.00 97.62 104 GLU A O 1
ATOM 802 N N . PHE A 1 105 ? -4.971 -12.267 0.136 1.00 97.12 105 PHE A N 1
ATOM 803 C CA . PHE A 1 105 ? -4.928 -11.189 -0.831 1.00 97.12 105 PHE A CA 1
ATOM 804 C C . PHE A 1 105 ? -4.355 -11.705 -2.149 1.00 97.12 105 PHE A C 1
ATOM 806 O O . PHE A 1 105 ? -3.329 -12.380 -2.151 1.00 97.12 105 PHE A O 1
ATOM 813 N N . VAL A 1 106 ? -4.990 -11.349 -3.268 1.00 97.75 106 VAL A N 1
ATOM 814 C CA . VAL A 1 106 ? -4.478 -11.591 -4.622 1.00 97.75 106 VAL A CA 1
ATOM 815 C C . VAL A 1 106 ? -4.809 -10.380 -5.489 1.00 97.75 106 VAL A C 1
ATOM 817 O O . VAL A 1 106 ? -5.973 -10.008 -5.631 1.00 97.75 106 VAL A O 1
ATOM 820 N N . CYS A 1 107 ? -3.789 -9.761 -6.076 1.00 97.50 107 CYS A N 1
ATOM 821 C CA . CYS A 1 107 ? -3.935 -8.633 -6.987 1.00 97.50 107 CYS A CA 1
ATOM 822 C C . CYS A 1 107 ? -2.881 -8.688 -8.082 1.00 97.50 107 CYS A C 1
ATOM 824 O O . CYS A 1 107 ? -1.674 -8.638 -7.829 1.00 97.50 107 CYS A O 1
ATOM 826 N N . ARG A 1 108 ? -3.349 -8.746 -9.324 1.00 98.12 108 ARG A N 1
ATOM 827 C CA . ARG A 1 108 ? -2.496 -8.682 -10.502 1.00 98.12 108 ARG A CA 1
ATOM 828 C C . ARG A 1 108 ? -2.373 -7.246 -10.997 1.00 98.12 108 ARG A C 1
ATOM 830 O O . ARG A 1 108 ? -3.376 -6.614 -11.290 1.00 98.12 108 ARG A O 1
ATOM 837 N N . TRP A 1 109 ? -1.164 -6.731 -11.156 1.00 97.44 109 TRP A N 1
ATOM 838 C CA . TRP A 1 109 ? -0.898 -5.461 -11.832 1.00 97.44 109 TRP A CA 1
ATOM 839 C C . TRP A 1 109 ? -0.489 -5.712 -13.277 1.00 97.44 109 TRP A C 1
ATOM 841 O O . TRP A 1 109 ? 0.358 -6.566 -13.538 1.00 97.44 109 TRP A O 1
ATOM 851 N N . VAL A 1 110 ? -1.078 -4.969 -14.216 1.00 97.56 110 VAL A N 1
ATOM 852 C CA . VAL A 1 110 ? -0.565 -4.891 -15.591 1.00 97.56 110 VAL A CA 1
ATOM 853 C C . VAL A 1 110 ? 0.634 -3.954 -15.586 1.00 97.56 110 VAL A C 1
ATOM 855 O O . VAL A 1 110 ? 0.567 -2.867 -15.020 1.00 97.56 110 VAL A O 1
ATOM 858 N N . ILE A 1 111 ? 1.736 -4.395 -16.183 1.00 97.69 111 ILE A N 1
ATOM 859 C CA . ILE A 1 111 ? 2.996 -3.662 -16.179 1.00 97.69 111 ILE A CA 1
ATOM 860 C C . ILE A 1 111 ? 3.150 -2.973 -17.526 1.00 97.69 111 ILE A C 1
ATOM 862 O O . ILE A 1 111 ? 3.644 -3.561 -18.486 1.00 97.69 111 ILE A O 1
ATOM 866 N N . ASP A 1 112 ? 2.687 -1.733 -17.600 1.00 97.00 112 ASP A N 1
ATOM 867 C CA . ASP A 1 112 ? 3.037 -0.819 -18.683 1.00 97.00 112 ASP A CA 1
ATOM 868 C C . ASP A 1 112 ? 4.431 -0.203 -18.453 1.00 97.00 112 ASP A C 1
ATOM 870 O O . ASP A 1 112 ? 5.139 -0.542 -17.496 1.00 97.00 112 ASP A O 1
ATOM 874 N N . ASP A 1 113 ? 4.857 0.671 -19.366 1.00 97.12 113 ASP A N 1
ATOM 875 C CA . ASP A 1 113 ? 6.166 1.322 -19.289 1.00 97.12 113 ASP A CA 1
ATOM 876 C C . ASP A 1 113 ? 6.307 2.173 -18.017 1.00 97.12 113 ASP A C 1
ATOM 878 O O . ASP A 1 113 ? 7.344 2.131 -17.351 1.00 97.12 113 ASP A O 1
ATOM 882 N N . ASP A 1 114 ? 5.251 2.894 -17.637 1.00 96.44 114 ASP A N 1
ATOM 883 C CA . ASP A 1 114 ? 5.239 3.776 -16.472 1.00 96.44 114 ASP A CA 1
ATOM 884 C C . ASP A 1 114 ? 5.351 2.973 -15.168 1.00 96.44 114 ASP A C 1
ATOM 886 O O . ASP A 1 114 ? 6.242 3.222 -14.351 1.00 96.44 114 ASP A O 1
ATOM 890 N N . MET A 1 115 ? 4.528 1.935 -15.002 1.00 96.25 115 MET A N 1
ATOM 891 C CA . MET A 1 115 ? 4.589 1.022 -13.861 1.00 96.25 115 MET A CA 1
ATOM 892 C C . MET A 1 115 ? 5.939 0.302 -13.787 1.00 96.25 115 MET A C 1
ATOM 894 O O . MET A 1 115 ? 6.501 0.148 -12.701 1.00 96.25 115 MET A O 1
ATOM 898 N N . TYR A 1 116 ? 6.507 -0.115 -14.924 1.00 97.62 116 TYR A N 1
ATOM 899 C CA . TYR A 1 116 ? 7.835 -0.727 -14.952 1.00 97.62 116 TYR A CA 1
ATOM 900 C C . TYR A 1 116 ? 8.918 0.230 -14.433 1.00 97.62 116 TYR A C 1
ATOM 902 O O . TYR A 1 116 ? 9.748 -0.159 -13.603 1.00 97.62 116 TYR A O 1
ATOM 910 N N . ILE A 1 117 ? 8.908 1.491 -14.882 1.00 97.00 117 ILE A N 1
ATOM 911 C CA . ILE A 1 117 ? 9.864 2.510 -14.430 1.00 97.00 117 ILE A CA 1
ATOM 912 C C . ILE A 1 117 ? 9.674 2.795 -12.936 1.00 97.00 117 ILE A C 1
ATOM 914 O O . ILE A 1 117 ? 10.674 2.856 -12.211 1.00 97.00 117 ILE A O 1
ATOM 918 N N . LEU A 1 118 ? 8.427 2.928 -12.468 1.00 96.38 118 LEU A N 1
ATOM 919 C CA . LEU A 1 118 ? 8.102 3.079 -11.051 1.00 96.38 118 LEU A CA 1
ATOM 920 C C . LEU A 1 118 ? 8.709 1.932 -10.235 1.00 96.38 118 LEU A C 1
ATOM 922 O O . LEU A 1 118 ? 9.555 2.180 -9.379 1.00 96.38 118 LEU A O 1
ATOM 926 N N . LEU A 1 119 ? 8.350 0.680 -10.535 1.00 97.38 119 LEU A N 1
ATOM 927 C CA . LEU A 1 119 ? 8.815 -0.503 -9.801 1.00 97.38 119 LEU A CA 1
ATOM 928 C C . LEU A 1 119 ? 10.341 -0.615 -9.786 1.00 97.38 119 LEU A C 1
ATOM 930 O O . LEU A 1 119 ? 10.942 -0.857 -8.738 1.00 97.38 119 LEU A O 1
ATOM 934 N N . ARG A 1 120 ? 10.993 -0.371 -10.927 1.00 97.69 120 ARG A N 1
ATOM 935 C CA . ARG A 1 120 ? 12.456 -0.341 -11.012 1.00 97.69 120 ARG A CA 1
ATOM 936 C C . ARG A 1 120 ? 13.052 0.716 -10.084 1.00 97.69 120 ARG A C 1
ATOM 938 O O . ARG A 1 120 ? 14.035 0.443 -9.398 1.00 97.69 120 ARG A O 1
ATOM 945 N N . ASN A 1 121 ? 12.488 1.921 -10.059 1.00 97.44 121 ASN A N 1
ATOM 946 C CA . ASN A 1 121 ? 12.975 2.988 -9.191 1.00 97.44 121 ASN A CA 1
ATOM 947 C C . ASN A 1 121 ? 12.682 2.717 -7.714 1.00 97.44 121 ASN A C 1
ATOM 949 O O . ASN A 1 121 ? 13.499 3.102 -6.881 1.00 97.44 121 ASN A O 1
ATOM 953 N N . LEU A 1 122 ? 11.596 2.018 -7.380 1.00 96.44 122 LEU A N 1
ATOM 954 C CA . LEU A 1 122 ? 11.337 1.556 -6.015 1.00 96.44 122 LEU A CA 1
ATOM 955 C C . LEU A 1 122 ? 12.397 0.552 -5.554 1.00 96.44 122 LEU A C 1
ATOM 957 O O . LEU A 1 122 ? 12.981 0.742 -4.492 1.00 96.44 122 LEU A O 1
ATOM 961 N N . LEU A 1 123 ? 12.725 -0.452 -6.376 1.00 97.06 123 LEU A N 1
ATOM 962 C CA . LEU A 1 123 ? 13.774 -1.436 -6.065 1.00 97.06 123 LEU A CA 1
ATOM 963 C C . LEU A 1 123 ? 15.171 -0.810 -5.932 1.00 97.06 123 LEU A C 1
ATOM 965 O O . LEU A 1 123 ? 16.013 -1.316 -5.195 1.00 97.06 123 LEU A O 1
ATOM 969 N N . LEU A 1 124 ? 15.425 0.287 -6.649 1.00 96.75 124 LEU A N 1
ATOM 970 C CA . LEU A 1 124 ? 16.669 1.058 -6.559 1.00 96.75 124 LEU A CA 1
ATOM 971 C C . LEU A 1 124 ? 16.645 2.142 -5.471 1.00 96.75 124 LEU A C 1
ATOM 973 O O . LEU A 1 124 ? 17.602 2.913 -5.383 1.00 96.75 124 LEU A O 1
ATOM 977 N N . THR A 1 125 ? 15.563 2.254 -4.695 1.00 95.94 125 THR A N 1
ATOM 978 C CA . THR A 1 125 ? 15.370 3.304 -3.678 1.00 95.94 125 THR A CA 1
ATOM 979 C C . THR A 1 125 ? 15.508 4.724 -4.257 1.00 95.94 125 THR A C 1
ATOM 981 O O . THR A 1 125 ? 15.993 5.650 -3.611 1.00 95.94 125 THR A O 1
ATOM 984 N N . LYS A 1 126 ? 15.113 4.900 -5.522 1.00 96.69 126 LYS A N 1
ATOM 985 C CA . LYS A 1 126 ? 15.087 6.182 -6.249 1.00 96.69 126 LYS A CA 1
ATOM 986 C C . LYS A 1 126 ? 13.689 6.785 -6.344 1.00 96.69 126 LYS A C 1
ATOM 988 O O . LYS A 1 126 ? 13.572 7.972 -6.631 1.00 96.69 126 LYS A O 1
ATOM 993 N N . GLY A 1 127 ? 12.655 5.971 -6.155 1.00 93.56 127 GLY A N 1
ATOM 994 C CA . GLY A 1 127 ? 11.260 6.397 -6.129 1.00 93.56 127 GLY A CA 1
ATOM 995 C C . GLY A 1 127 ? 10.633 6.221 -4.750 1.00 93.56 127 GLY A C 1
ATOM 996 O O . GLY A 1 127 ? 11.230 5.626 -3.853 1.00 93.56 127 GLY A O 1
ATOM 997 N N . THR A 1 128 ? 9.408 6.717 -4.602 1.00 91.62 128 THR A N 1
ATOM 998 C CA . THR A 1 128 ? 8.585 6.524 -3.406 1.00 91.62 128 THR A CA 1
ATOM 999 C C . THR A 1 128 ? 7.249 5.894 -3.781 1.00 91.62 128 THR A C 1
ATOM 1001 O O . THR A 1 128 ? 6.629 6.282 -4.766 1.00 91.62 128 THR A O 1
ATOM 1004 N N . TYR A 1 129 ? 6.807 4.917 -2.993 1.00 93.81 129 TYR A N 1
ATOM 1005 C CA . TYR A 1 129 ? 5.470 4.340 -3.084 1.00 93.81 129 TYR A CA 1
ATOM 1006 C C . TYR A 1 129 ? 4.918 4.266 -1.670 1.00 93.81 129 TYR A C 1
ATOM 1008 O O . TYR A 1 129 ? 5.265 3.388 -0.883 1.00 93.81 129 TYR A O 1
ATOM 1016 N N . GLN A 1 130 ? 4.145 5.286 -1.318 1.00 95.56 130 GLN A N 1
ATOM 1017 C CA . GLN A 1 130 ? 3.576 5.443 0.011 1.00 95.56 130 GLN A CA 1
ATOM 1018 C C . GLN A 1 130 ? 2.072 5.355 -0.103 1.00 95.56 130 GLN A C 1
ATOM 1020 O O . GLN A 1 130 ? 1.464 6.094 -0.875 1.00 95.56 130 GLN A O 1
ATOM 1025 N N . CYS A 1 131 ? 1.487 4.472 0.690 1.00 97.94 131 CYS A N 1
ATOM 1026 C CA . CYS A 1 131 ? 0.051 4.325 0.770 1.00 97.94 131 CYS A CA 1
ATOM 1027 C C . CYS A 1 131 ? -0.433 4.622 2.184 1.00 97.94 131 CYS A C 1
ATOM 1029 O O . CYS A 1 131 ? 0.354 4.723 3.128 1.00 97.94 131 CYS A O 1
ATOM 1031 N N . ARG A 1 132 ? -1.737 4.816 2.320 1.00 98.12 132 ARG A N 1
ATOM 1032 C CA . ARG A 1 132 ? -2.417 5.128 3.565 1.00 98.12 132 ARG A CA 1
ATOM 1033 C C . ARG A 1 132 ? -3.813 4.523 3.567 1.00 98.12 132 ARG A C 1
ATOM 1035 O O . ARG A 1 132 ? -4.413 4.301 2.518 1.00 98.12 132 ARG A O 1
ATOM 1042 N N . ILE A 1 133 ? -4.324 4.292 4.764 1.00 98.12 133 ILE A N 1
ATOM 1043 C CA . ILE A 1 133 ? -5.689 3.824 5.005 1.00 98.12 133 ILE A CA 1
ATOM 1044 C C . ILE A 1 133 ? -6.388 4.780 5.963 1.00 98.12 133 ILE A C 1
ATOM 1046 O O . ILE A 1 133 ? -5.722 5.373 6.820 1.00 98.12 133 ILE A O 1
ATOM 1050 N N . PRO A 1 134 ? -7.706 4.965 5.821 1.00 97.81 134 PRO A N 1
ATOM 1051 C CA . PRO A 1 134 ? -8.461 5.774 6.760 1.00 97.81 134 PRO A CA 1
ATOM 1052 C C . PRO A 1 134 ? -8.512 5.089 8.131 1.00 97.81 134 PRO A C 1
ATOM 1054 O O . PRO A 1 134 ? -8.665 3.873 8.226 1.00 97.81 134 PRO A O 1
ATOM 1057 N N . LEU A 1 135 ? -8.408 5.876 9.201 1.00 96.50 135 LEU A N 1
ATOM 1058 C CA . LEU A 1 135 ? -8.534 5.383 10.577 1.00 96.50 135 LEU A CA 1
ATOM 1059 C C . LEU A 1 135 ? -9.983 5.016 10.937 1.00 96.50 135 LEU A C 1
ATOM 1061 O O . LEU A 1 135 ? -10.197 4.157 11.791 1.00 96.50 135 LEU A O 1
ATOM 1065 N N . SER A 1 136 ? -10.953 5.642 10.264 1.00 94.44 136 SER A N 1
ATOM 1066 C CA . SER A 1 136 ? -12.400 5.566 10.511 1.00 94.44 136 SER A CA 1
ATOM 1067 C C . SER A 1 136 ? -13.209 5.701 9.210 1.00 94.44 136 SER A C 1
ATOM 1069 O O . SER A 1 136 ? -12.687 6.142 8.184 1.00 94.44 136 SER A O 1
ATOM 1071 N N . LYS A 1 137 ? -14.505 5.351 9.231 1.00 95.88 137 LYS A N 1
ATOM 1072 C CA . LYS A 1 137 ? -15.379 5.367 8.034 1.00 95.88 137 LYS A CA 1
ATOM 1073 C C . LYS A 1 137 ? -15.564 6.747 7.412 1.00 95.88 137 LYS A C 1
ATOM 1075 O O .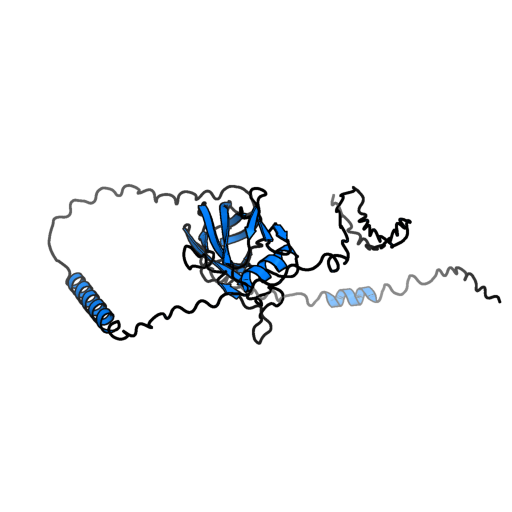 LYS A 1 137 ? -15.783 6.855 6.210 1.00 95.88 137 LYS A O 1
ATOM 1080 N N . ASP A 1 138 ? -15.509 7.789 8.231 1.00 94.56 138 ASP A N 1
ATOM 1081 C CA . ASP A 1 138 ? -15.636 9.183 7.798 1.00 94.56 138 ASP A CA 1
ATOM 1082 C C . ASP A 1 138 ? -14.393 9.703 7.063 1.00 94.56 138 ASP A C 1
ATOM 1084 O O . ASP A 1 138 ? -14.421 10.811 6.530 1.00 94.56 138 ASP A O 1
ATOM 1088 N N . LYS A 1 139 ? -13.315 8.903 7.008 1.00 95.56 139 LYS A N 1
ATOM 1089 C CA . LYS A 1 139 ? -12.064 9.226 6.319 1.00 95.56 139 LYS A CA 1
ATOM 1090 C C . LYS A 1 139 ? -11.456 10.566 6.777 1.00 95.56 139 LYS A C 1
ATOM 1092 O O . LYS A 1 139 ? -10.748 11.221 6.013 1.00 95.56 139 LYS A O 1
ATOM 1097 N N . ALA A 1 140 ? -11.713 10.972 8.025 1.00 94.06 140 ALA A N 1
ATOM 1098 C CA . ALA A 1 140 ? -11.215 12.235 8.577 1.00 94.06 140 ALA A CA 1
ATOM 1099 C C . ALA A 1 140 ? -9.693 12.214 8.794 1.00 94.06 140 ALA A C 1
ATOM 1101 O O . ALA A 1 140 ? -9.008 13.218 8.596 1.00 94.06 140 ALA A O 1
ATOM 1102 N N . PHE A 1 141 ? -9.163 11.051 9.171 1.00 94.94 141 PHE A N 1
ATOM 1103 C CA . PHE A 1 141 ? -7.745 10.834 9.419 1.00 94.94 141 PHE A CA 1
ATOM 1104 C C . PHE A 1 141 ? -7.261 9.580 8.710 1.00 94.94 141 PHE A C 1
ATOM 1106 O O . PHE A 1 141 ? -8.005 8.615 8.536 1.00 94.94 141 PHE A O 1
ATOM 1113 N N . TYR A 1 142 ? -5.986 9.597 8.341 1.00 97.69 142 TYR A N 1
ATOM 1114 C CA . TYR A 1 142 ? -5.328 8.496 7.663 1.00 97.69 142 TYR A CA 1
ATOM 1115 C C . TYR A 1 142 ? -4.060 8.109 8.398 1.00 97.69 142 TYR A C 1
ATOM 1117 O O . TYR A 1 142 ? -3.383 8.954 8.985 1.00 97.69 142 TYR A O 1
ATOM 1125 N N . MET A 1 143 ? -3.706 6.838 8.285 1.00 97.44 143 MET A N 1
ATOM 1126 C CA . MET A 1 143 ? -2.432 6.325 8.749 1.00 97.44 143 MET A CA 1
ATOM 1127 C C . MET A 1 143 ? -1.642 5.702 7.596 1.00 97.44 143 MET A C 1
ATOM 1129 O O . MET A 1 143 ? -2.247 5.129 6.686 1.00 97.44 143 MET A O 1
ATOM 1133 N N . PRO A 1 144 ? -0.304 5.810 7.603 1.00 97.75 144 PRO A N 1
ATOM 1134 C CA . PRO A 1 144 ? 0.517 5.251 6.543 1.00 97.75 144 PRO A CA 1
ATOM 1135 C C . PRO A 1 144 ? 0.503 3.720 6.587 1.00 97.75 144 PRO A C 1
ATOM 1137 O O . PRO A 1 144 ? 0.548 3.113 7.656 1.00 97.75 144 PRO A O 1
ATOM 1140 N N . VAL A 1 145 ? 0.507 3.112 5.406 1.00 97.56 145 VAL A N 1
ATOM 1141 C CA . VAL A 1 145 ? 0.732 1.682 5.196 1.00 97.56 145 VAL A CA 1
ATOM 1142 C C . VAL A 1 145 ? 2.051 1.542 4.440 1.00 97.56 145 VAL A C 1
ATOM 1144 O O . VAL A 1 145 ? 2.075 1.705 3.217 1.00 97.56 145 VAL A O 1
ATOM 1147 N N . PRO A 1 146 ? 3.175 1.299 5.133 1.00 95.44 146 PRO A N 1
ATOM 1148 C CA . PRO A 1 146 ? 4.431 1.022 4.460 1.00 95.44 146 PRO A CA 1
ATOM 1149 C C . PRO A 1 146 ? 4.290 -0.283 3.671 1.00 95.44 146 PRO A C 1
ATOM 1151 O O . PRO A 1 146 ? 3.998 -1.330 4.244 1.00 95.44 146 PRO A O 1
ATOM 1154 N N . MET A 1 147 ? 4.487 -0.204 2.355 1.00 94.88 147 MET A N 1
ATOM 1155 C CA . MET A 1 147 ? 4.492 -1.348 1.447 1.00 94.88 147 MET A CA 1
ATOM 1156 C C . MET A 1 147 ? 5.857 -1.415 0.775 1.00 94.88 147 MET A C 1
ATOM 1158 O O . MET A 1 147 ? 6.123 -0.706 -0.193 1.00 94.88 147 MET A O 1
ATOM 1162 N N . ASN A 1 148 ? 6.744 -2.242 1.318 1.00 93.50 148 ASN A N 1
ATOM 1163 C CA . ASN A 1 148 ? 8.084 -2.386 0.763 1.00 93.50 148 ASN A CA 1
ATOM 1164 C C . ASN A 1 148 ? 8.092 -3.470 -0.314 1.00 93.50 148 ASN A C 1
ATOM 1166 O O . ASN A 1 148 ? 7.515 -4.536 -0.125 1.00 93.50 148 ASN A O 1
ATOM 1170 N N . LEU A 1 149 ? 8.784 -3.217 -1.421 1.00 95.69 149 LEU A N 1
ATOM 1171 C CA . LEU A 1 149 ? 9.048 -4.228 -2.440 1.00 95.69 149 LEU A CA 1
ATOM 1172 C C . LEU A 1 149 ? 10.484 -4.717 -2.300 1.00 95.69 149 LEU A C 1
ATOM 1174 O O . LEU A 1 149 ? 11.391 -3.938 -2.007 1.00 95.69 149 LEU A O 1
ATOM 1178 N N . TRP A 1 150 ? 10.696 -6.009 -2.532 1.00 96.94 150 TRP A N 1
ATOM 1179 C CA . TRP A 1 150 ? 12.027 -6.600 -2.571 1.00 96.94 150 TRP A CA 1
ATOM 1180 C C . TRP A 1 150 ? 12.236 -7.302 -3.905 1.00 96.94 150 TRP A C 1
ATOM 1182 O O . TRP A 1 150 ? 11.312 -7.893 -4.461 1.00 96.94 150 TRP A O 1
ATOM 1192 N N . GLY A 1 151 ? 13.445 -7.204 -4.443 1.00 97.06 151 GLY A N 1
ATOM 1193 C CA . GLY A 1 151 ? 13.726 -7.617 -5.800 1.00 97.06 151 GLY A CA 1
ATOM 1194 C C . GLY A 1 151 ? 15.158 -7.354 -6.235 1.00 97.06 151 GLY A C 1
ATOM 1195 O O . GLY A 1 151 ? 15.985 -6.865 -5.465 1.00 97.06 151 GLY A O 1
ATOM 1196 N N . GLY A 1 152 ? 15.416 -7.675 -7.497 1.00 97.75 152 GLY A N 1
ATOM 1197 C CA . GLY A 1 152 ? 16.645 -7.373 -8.219 1.00 97.75 152 GLY A CA 1
ATOM 1198 C C . GLY A 1 152 ? 16.328 -6.682 -9.541 1.00 97.75 152 GLY A C 1
ATOM 1199 O O . GLY A 1 152 ? 15.276 -6.910 -10.136 1.00 97.75 152 GLY A O 1
ATOM 1200 N N . VAL A 1 153 ? 17.233 -5.824 -10.002 1.00 98.19 153 VAL A N 1
ATOM 1201 C CA . VAL A 1 153 ? 17.083 -5.107 -11.274 1.00 98.19 153 VAL A CA 1
ATOM 1202 C C . VAL A 1 153 ? 18.119 -5.616 -12.261 1.00 98.19 153 VAL A C 1
ATOM 1204 O O . VAL A 1 153 ? 19.315 -5.557 -11.984 1.00 98.19 153 VAL A O 1
ATOM 1207 N N . GLU A 1 154 ? 17.663 -6.048 -13.432 1.00 97.50 154 GLU A N 1
ATOM 1208 C CA . GLU A 1 154 ? 18.504 -6.382 -14.577 1.00 97.50 154 GLU A CA 1
ATOM 1209 C C . GLU A 1 154 ? 18.249 -5.399 -15.737 1.00 97.50 154 GLU A C 1
ATOM 1211 O O . GLU A 1 154 ? 17.291 -4.621 -15.704 1.00 97.50 154 GLU A O 1
ATOM 1216 N N . PRO A 1 155 ? 19.101 -5.376 -16.780 1.00 93.62 155 PRO A N 1
ATOM 1217 C CA . PRO A 1 155 ? 18.910 -4.465 -17.909 1.00 93.62 155 PRO A CA 1
ATOM 1218 C C . PRO A 1 155 ? 17.604 -4.683 -18.687 1.00 93.62 155 PRO A C 1
ATOM 1220 O O . PRO A 1 155 ? 17.038 -3.718 -19.191 1.00 93.62 155 PRO A O 1
ATOM 1223 N N . ALA A 1 156 ? 17.141 -5.933 -18.801 1.00 94.50 156 ALA A N 1
ATOM 1224 C CA . ALA A 1 156 ? 15.992 -6.298 -19.637 1.00 94.50 156 ALA A CA 1
ATOM 1225 C C . ALA A 1 156 ? 14.700 -6.571 -18.850 1.00 94.50 156 ALA A C 1
ATOM 1227 O O . ALA A 1 156 ? 13.624 -6.587 -19.440 1.00 94.50 156 ALA A O 1
ATOM 1228 N N . HIS A 1 157 ? 14.803 -6.833 -17.548 1.00 97.62 157 HIS A N 1
ATOM 1229 C CA . HIS A 1 157 ? 13.674 -7.169 -16.687 1.00 97.62 157 HIS A CA 1
ATOM 1230 C C . HIS A 1 157 ? 14.026 -6.904 -15.220 1.00 97.62 157 HIS A C 1
ATOM 1232 O O . HIS A 1 157 ? 15.185 -6.683 -14.866 1.00 97.62 157 HIS A O 1
ATOM 1238 N N . ILE A 1 158 ? 13.025 -6.951 -14.350 1.00 98.19 158 ILE A N 1
ATOM 1239 C CA . ILE A 1 158 ? 13.201 -6.899 -12.899 1.00 98.19 158 ILE A CA 1
ATOM 1240 C C . ILE A 1 158 ? 12.647 -8.174 -12.271 1.00 98.19 158 ILE A C 1
ATOM 1242 O O . ILE A 1 158 ? 11.703 -8.776 -12.776 1.00 98.19 158 ILE A O 1
ATOM 1246 N N . HIS A 1 159 ? 13.257 -8.596 -11.174 1.00 98.00 159 HIS A N 1
ATOM 1247 C CA . HIS A 1 159 ? 12.809 -9.715 -10.355 1.00 98.00 159 HIS A CA 1
ATOM 1248 C C . HIS A 1 159 ? 12.127 -9.120 -9.137 1.00 98.00 159 HIS A C 1
ATOM 1250 O O . HIS A 1 159 ? 12.780 -8.391 -8.397 1.00 98.00 159 HIS A O 1
ATOM 1256 N N . ILE A 1 160 ? 10.847 -9.401 -8.915 1.00 97.94 160 ILE A N 1
ATOM 1257 C CA . ILE A 1 160 ? 10.101 -8.884 -7.759 1.00 97.94 160 ILE A CA 1
ATOM 1258 C C . ILE A 1 160 ? 9.584 -10.048 -6.930 1.00 97.94 160 ILE A C 1
ATOM 1260 O O . ILE A 1 160 ? 8.999 -10.986 -7.464 1.00 97.94 160 ILE A O 1
ATOM 1264 N N . MET A 1 161 ? 9.783 -9.971 -5.618 1.00 97.81 161 MET A N 1
ATOM 1265 C CA . MET A 1 161 ? 9.146 -10.873 -4.673 1.00 97.81 161 MET A CA 1
ATOM 1266 C C . MET A 1 161 ? 7.647 -10.596 -4.653 1.00 97.81 161 MET A C 1
ATOM 1268 O O . MET A 1 161 ? 7.223 -9.491 -4.314 1.00 97.81 161 MET A O 1
ATOM 1272 N N . ASN A 1 162 ? 6.854 -11.585 -5.047 1.00 97.38 162 ASN A N 1
ATOM 1273 C CA . ASN A 1 162 ? 5.427 -11.390 -5.273 1.00 97.38 162 ASN A CA 1
ATOM 1274 C C . ASN A 1 162 ? 4.546 -11.935 -4.133 1.00 97.38 162 ASN A C 1
ATOM 1276 O O . ASN A 1 162 ? 3.334 -11.724 -4.151 1.00 97.38 162 ASN A O 1
ATOM 1280 N N . HIS A 1 163 ? 5.152 -12.594 -3.142 1.00 98.12 163 HIS A N 1
ATOM 1281 C CA . HIS A 1 163 ? 4.505 -13.026 -1.906 1.00 98.12 163 HIS A CA 1
ATOM 1282 C C . HIS A 1 163 ? 4.673 -11.941 -0.824 1.00 98.12 163 HIS A C 1
ATOM 1284 O O . HIS A 1 163 ? 5.790 -11.626 -0.410 1.00 98.12 163 HIS A O 1
ATOM 1290 N N . MET A 1 164 ? 3.561 -11.357 -0.380 1.00 97.62 164 MET A N 1
ATOM 1291 C CA . MET A 1 164 ? 3.454 -10.241 0.558 1.00 97.62 164 MET A CA 1
ATOM 1292 C C . MET A 1 164 ? 2.607 -10.634 1.772 1.00 97.62 164 MET A C 1
ATOM 1294 O O . MET A 1 164 ? 1.484 -11.100 1.619 1.00 97.62 164 MET A O 1
ATOM 1298 N N . ASN A 1 165 ? 3.101 -10.362 2.978 1.00 98.00 165 ASN A N 1
ATOM 1299 C CA . ASN A 1 165 ? 2.285 -10.403 4.189 1.00 98.00 165 ASN A CA 1
ATOM 1300 C C . ASN A 1 165 ? 1.683 -9.029 4.453 1.00 98.00 165 ASN A C 1
ATOM 1302 O O . ASN A 1 165 ? 2.415 -8.037 4.474 1.00 98.00 165 ASN A O 1
ATOM 1306 N N . PHE A 1 166 ? 0.386 -8.988 4.744 1.00 98.31 166 PHE A N 1
ATOM 1307 C CA . PHE A 1 166 ? -0.312 -7.788 5.195 1.00 98.31 166 PHE A CA 1
ATOM 1308 C C . PHE A 1 166 ? -0.712 -7.959 6.654 1.00 98.31 166 PHE A C 1
ATOM 1310 O O . PHE A 1 166 ? -1.375 -8.927 7.020 1.00 98.31 166 PHE A O 1
ATOM 1317 N N . VAL A 1 167 ? -0.300 -7.016 7.492 1.00 98.25 167 VAL A N 1
ATOM 1318 C CA . VAL A 1 167 ? -0.536 -7.057 8.934 1.00 98.25 167 VAL A CA 1
ATOM 1319 C C . VAL A 1 167 ? -1.248 -5.788 9.354 1.00 98.25 167 VAL A C 1
ATOM 1321 O O . VAL A 1 167 ? -0.748 -4.691 9.106 1.00 98.25 167 VAL A O 1
ATOM 1324 N N . PHE A 1 168 ? -2.383 -5.950 10.026 1.00 98.38 168 PHE A N 1
ATOM 1325 C CA . PHE A 1 168 ? -3.189 -4.861 10.557 1.00 98.38 168 PHE A CA 1
ATOM 1326 C C . PHE A 1 168 ? -3.387 -5.021 12.061 1.00 98.38 168 PHE A C 1
ATOM 1328 O O . PHE A 1 168 ? -3.635 -6.115 12.559 1.00 98.38 168 PHE A O 1
ATOM 1335 N N . HIS A 1 169 ? -3.317 -3.906 12.774 1.00 97.94 169 HIS A N 1
ATOM 1336 C CA . HIS A 1 169 ? -3.702 -3.792 14.172 1.00 97.94 169 HIS A CA 1
ATOM 1337 C C . HIS A 1 169 ? -4.943 -2.921 14.267 1.00 97.94 169 HIS A C 1
ATOM 1339 O O . HIS A 1 169 ? -5.010 -1.861 13.637 1.00 97.94 169 HIS A O 1
ATOM 1345 N N . SER A 1 170 ? -5.904 -3.338 15.082 1.00 96.81 170 SER A N 1
ATOM 1346 C CA . SER A 1 170 ? -7.139 -2.588 15.289 1.00 96.81 170 SER A CA 1
ATOM 1347 C C . SER A 1 170 ? -7.642 -2.681 16.722 1.00 96.81 170 SER A C 1
ATOM 1349 O O . SER A 1 170 ? -7.360 -3.650 17.421 1.00 96.81 170 SER A O 1
ATOM 1351 N N . SER A 1 171 ? -8.412 -1.684 17.147 1.00 95.00 171 SER A N 1
ATOM 1352 C CA . SER A 1 171 ? -9.129 -1.684 18.423 1.00 95.00 171 SER A CA 1
ATOM 1353 C C . SER A 1 171 ? -10.439 -0.932 18.255 1.00 95.00 171 SER A C 1
ATOM 1355 O O . SER A 1 171 ? -10.451 0.142 17.662 1.00 95.00 171 SER A O 1
ATOM 1357 N N . GLU A 1 172 ? -11.538 -1.499 18.754 1.00 93.25 172 GLU A N 1
ATOM 1358 C CA . GLU A 1 172 ? -12.864 -0.854 18.762 1.00 93.25 172 GLU A CA 1
ATOM 1359 C C . GLU A 1 172 ? -13.338 -0.351 17.380 1.00 93.25 172 GLU A C 1
ATOM 1361 O O . GLU A 1 172 ? -14.032 0.655 17.269 1.00 93.25 172 GLU A O 1
ATOM 1366 N N . GLY A 1 173 ? -12.962 -1.047 16.300 1.00 93.81 173 GLY A N 1
ATOM 1367 C CA . GLY A 1 173 ? -13.322 -0.653 14.932 1.00 93.81 173 GLY A CA 1
ATOM 1368 C C . GLY A 1 173 ? -12.434 0.438 14.322 1.00 93.81 173 GLY A C 1
ATOM 1369 O O . GLY A 1 173 ? -12.729 0.921 13.233 1.00 93.81 173 GLY A O 1
ATOM 1370 N N . PHE A 1 174 ? -11.335 0.813 14.973 1.00 95.94 174 PHE A N 1
ATOM 1371 C CA . PHE A 1 174 ? -10.354 1.759 14.444 1.00 95.94 174 PHE A CA 1
ATOM 1372 C C . PHE A 1 174 ? -9.040 1.057 14.122 1.00 95.94 174 PHE A C 1
ATOM 1374 O O . PHE A 1 174 ? -8.622 0.136 14.829 1.00 95.94 174 PHE A O 1
ATOM 1381 N N . PHE A 1 175 ? -8.363 1.508 13.068 1.00 96.50 175 PHE A N 1
ATOM 1382 C CA . PHE A 1 175 ? -6.999 1.066 12.795 1.00 96.50 175 PHE A CA 1
ATOM 1383 C C . PHE A 1 175 ? -6.017 1.679 13.799 1.00 96.50 175 PHE A C 1
ATOM 1385 O O . PHE A 1 175 ? -6.117 2.848 14.159 1.00 96.50 175 PHE A O 1
ATOM 1392 N N . LEU A 1 176 ? -5.038 0.887 14.227 1.00 96.25 176 LEU A N 1
ATOM 1393 C CA . LEU A 1 176 ? -3.932 1.322 15.085 1.00 96.25 176 LEU A CA 1
ATOM 1394 C C . LEU A 1 176 ? -2.581 1.246 14.370 1.00 96.25 176 LEU A C 1
ATOM 1396 O O . LEU A 1 176 ? -1.658 1.995 14.685 1.00 96.25 176 LEU A O 1
ATOM 1400 N N . GLY A 1 177 ? -2.447 0.299 13.444 1.00 97.19 177 GLY A N 1
ATOM 1401 C CA . GLY A 1 177 ? -1.187 -0.088 12.826 1.00 97.19 177 GLY A CA 1
ATOM 1402 C C . GLY A 1 177 ? -1.438 -0.877 11.550 1.00 97.19 177 GLY A C 1
ATOM 1403 O O . GLY A 1 177 ? -2.422 -1.605 11.450 1.00 97.19 177 GLY A O 1
ATOM 1404 N N . ALA A 1 178 ? -0.556 -0.730 10.571 1.00 98.00 178 ALA A N 1
ATOM 1405 C CA . ALA A 1 178 ? -0.635 -1.434 9.305 1.00 98.00 178 ALA A CA 1
ATOM 1406 C C . ALA A 1 178 ? 0.761 -1.507 8.699 1.00 98.00 178 ALA A C 1
ATOM 1408 O O . ALA A 1 178 ? 1.538 -0.559 8.810 1.00 98.00 178 ALA A O 1
ATOM 1409 N N . THR A 1 179 ? 1.088 -2.624 8.066 1.00 97.81 179 THR A N 1
ATOM 1410 C CA . THR A 1 179 ? 2.325 -2.784 7.302 1.00 97.81 179 THR A CA 1
ATOM 1411 C C . THR A 1 179 ? 2.161 -3.903 6.286 1.00 97.81 179 THR A C 1
ATOM 1413 O O . THR A 1 179 ? 1.424 -4.861 6.528 1.00 97.81 179 THR A O 1
ATOM 1416 N N . ALA A 1 180 ? 2.861 -3.790 5.162 1.00 97.88 180 ALA A N 1
ATOM 1417 C CA . ALA A 1 180 ? 3.021 -4.877 4.216 1.00 97.88 180 ALA A CA 1
ATOM 1418 C C . ALA A 1 180 ? 4.502 -5.108 3.914 1.00 97.88 180 ALA A C 1
ATOM 1420 O O . ALA A 1 180 ? 5.261 -4.168 3.650 1.00 97.88 180 ALA A O 1
ATOM 1421 N N . TYR A 1 181 ? 4.916 -6.370 3.933 1.00 97.25 181 TYR A N 1
ATOM 1422 C CA . TYR A 1 181 ? 6.306 -6.743 3.695 1.00 97.25 181 TYR A CA 1
ATOM 1423 C C . TYR A 1 181 ? 6.414 -8.026 2.863 1.00 97.25 181 TYR A C 1
ATOM 1425 O O . TYR A 1 181 ? 5.575 -8.919 2.999 1.00 97.25 181 TYR A O 1
ATOM 1433 N N . PRO A 1 182 ? 7.443 -8.136 2.006 1.00 97.44 182 PRO A N 1
ATOM 1434 C CA . PRO A 1 182 ? 7.632 -9.299 1.159 1.00 97.44 182 PRO A CA 1
ATOM 1435 C C . PRO A 1 182 ? 8.224 -10.457 1.965 1.00 97.44 182 PRO A C 1
ATOM 1437 O O . PRO A 1 182 ? 9.116 -10.264 2.797 1.00 97.44 182 PRO A O 1
ATOM 1440 N N . LEU A 1 183 ? 7.770 -11.674 1.682 1.00 96.50 183 LEU A N 1
ATOM 1441 C CA . LEU A 1 183 ? 8.365 -12.907 2.189 1.00 96.50 183 LEU A CA 1
ATOM 1442 C C . LEU A 1 183 ? 9.284 -13.503 1.136 1.00 96.50 183 LEU A C 1
ATOM 1444 O O . LEU A 1 183 ? 8.907 -13.584 -0.022 1.00 96.50 183 LEU A O 1
ATOM 1448 N N . ARG A 1 184 ? 10.478 -13.957 1.529 1.00 93.38 184 ARG A N 1
ATOM 1449 C CA . ARG A 1 184 ? 11.408 -14.601 0.595 1.00 93.38 184 ARG A CA 1
ATOM 1450 C C . ARG A 1 184 ? 10.896 -15.983 0.192 1.00 93.38 184 ARG A C 1
ATOM 1452 O O . ARG A 1 184 ? 11.178 -16.960 0.878 1.00 93.38 184 ARG A O 1
ATOM 1459 N N . ASP A 1 185 ? 10.205 -16.035 -0.934 1.00 91.00 185 ASP A N 1
ATOM 1460 C CA . ASP A 1 185 ? 9.622 -17.250 -1.491 1.00 91.00 185 ASP A CA 1
ATOM 1461 C C . ASP A 1 185 ? 9.956 -17.364 -2.985 1.00 91.00 185 ASP A C 1
ATOM 1463 O O . ASP A 1 185 ? 10.968 -17.970 -3.349 1.00 91.00 185 ASP A O 1
ATOM 1467 N N . ASN A 1 186 ? 9.191 -16.674 -3.838 1.00 92.75 186 ASN A N 1
ATOM 1468 C CA . ASN A 1 186 ? 9.329 -16.728 -5.287 1.00 92.75 186 ASN A CA 1
ATOM 1469 C C . ASN A 1 186 ? 9.525 -15.338 -5.911 1.00 92.75 186 ASN A C 1
ATOM 1471 O O . ASN A 1 186 ? 8.786 -14.392 -5.631 1.00 92.75 186 ASN A O 1
ATOM 1475 N N . PHE A 1 187 ? 10.509 -15.227 -6.802 1.00 96.56 187 PHE A N 1
ATOM 1476 C CA . PHE A 1 187 ? 10.689 -14.035 -7.619 1.00 96.56 187 PHE A CA 1
ATOM 1477 C C . PHE A 1 187 ? 9.910 -14.180 -8.918 1.00 96.56 187 PHE A C 1
ATOM 1479 O O . PHE A 1 187 ? 10.082 -15.139 -9.667 1.00 96.56 187 PHE A O 1
ATOM 1486 N N . GLN A 1 188 ? 9.102 -13.175 -9.223 1.00 97.62 188 GLN A N 1
ATOM 1487 C CA . GLN A 1 188 ? 8.477 -13.046 -10.520 1.00 97.62 188 GLN A CA 1
ATOM 1488 C C . GLN A 1 188 ? 9.331 -12.154 -11.424 1.00 97.62 188 GLN A C 1
ATOM 1490 O O . GLN A 1 188 ? 9.693 -11.035 -11.053 1.00 97.62 188 GLN A O 1
ATOM 1495 N N . LEU A 1 189 ? 9.625 -12.650 -12.625 1.00 97.81 189 LEU A N 1
ATOM 1496 C CA . LEU A 1 189 ? 10.237 -11.859 -13.686 1.00 97.81 189 LEU A CA 1
ATOM 1497 C C . LEU A 1 189 ? 9.190 -10.919 -14.286 1.00 97.81 189 LEU A C 1
ATOM 1499 O O . LEU A 1 189 ? 8.121 -11.355 -14.715 1.00 97.81 189 LEU A O 1
ATOM 1503 N N . VAL A 1 190 ? 9.514 -9.632 -14.324 1.00 97.69 190 VAL A N 1
ATOM 1504 C CA . VAL A 1 190 ? 8.628 -8.566 -14.786 1.00 97.69 190 VAL A CA 1
ATOM 1505 C C . VAL A 1 190 ? 9.339 -7.704 -15.829 1.00 97.69 190 VAL A C 1
ATOM 1507 O O . VAL A 1 190 ? 10.464 -7.253 -15.620 1.00 97.69 190 VAL A O 1
ATOM 1510 N N . ALA A 1 191 ? 8.658 -7.450 -16.943 1.00 97.94 191 ALA A N 1
ATOM 1511 C CA . ALA A 1 191 ? 9.053 -6.525 -18.003 1.00 97.94 191 ALA A CA 1
ATOM 1512 C C . ALA A 1 191 ? 7.799 -5.798 -18.538 1.00 97.94 191 ALA A C 1
ATOM 1514 O O . ALA A 1 191 ? 6.684 -6.240 -18.240 1.00 97.94 191 ALA A O 1
ATOM 1515 N N . PRO A 1 192 ? 7.934 -4.711 -19.318 1.00 97.69 192 PRO A N 1
ATOM 1516 C CA . PRO A 1 192 ? 6.784 -4.069 -19.949 1.00 97.69 192 PRO A CA 1
ATOM 1517 C C . PRO A 1 192 ? 5.952 -5.060 -20.779 1.00 97.69 192 PRO A C 1
ATOM 1519 O O . PRO A 1 192 ? 6.498 -5.904 -21.494 1.00 97.69 192 PRO A O 1
ATOM 1522 N N . GLY A 1 193 ? 4.628 -4.986 -20.652 1.00 97.00 193 GLY A N 1
ATOM 1523 C CA . GLY A 1 193 ? 3.665 -5.906 -21.263 1.00 97.00 193 GLY A CA 1
ATOM 1524 C C . GLY A 1 193 ? 3.373 -7.181 -20.458 1.00 97.00 193 GLY A C 1
ATOM 1525 O O . GLY A 1 193 ? 2.514 -7.963 -20.862 1.00 97.00 193 GLY A O 1
ATOM 1526 N N . TYR A 1 194 ? 4.048 -7.403 -19.326 1.00 97.69 194 TYR A N 1
ATOM 1527 C CA . TYR A 1 194 ? 3.782 -8.533 -18.427 1.00 97.69 194 TYR A CA 1
ATOM 1528 C C . TYR A 1 194 ? 2.787 -8.136 -17.327 1.00 97.69 194 TYR A C 1
ATOM 1530 O O . TYR A 1 194 ? 2.322 -6.999 -17.250 1.00 97.69 194 TYR A O 1
ATOM 1538 N N . SER A 1 195 ? 2.455 -9.079 -16.445 1.00 97.31 195 SER A N 1
ATOM 1539 C CA . SER A 1 195 ? 1.671 -8.804 -15.241 1.00 97.31 195 SER A CA 1
ATOM 1540 C C . SER A 1 195 ? 2.376 -9.302 -13.988 1.00 97.31 195 SER A C 1
ATOM 1542 O O . SER A 1 195 ? 2.812 -10.449 -13.973 1.00 97.31 195 SER A O 1
ATOM 1544 N N . LEU A 1 196 ? 2.430 -8.494 -12.931 1.00 97.81 196 LEU A N 1
ATOM 1545 C CA . LEU A 1 196 ? 2.945 -8.869 -11.609 1.00 97.81 196 LEU A CA 1
ATOM 1546 C C . LEU A 1 196 ? 1.778 -9.292 -10.715 1.00 97.81 196 LEU A C 1
ATOM 1548 O O . LEU A 1 196 ? 0.859 -8.505 -10.524 1.00 97.81 196 LEU A O 1
ATOM 1552 N N . THR A 1 197 ? 1.800 -10.500 -10.153 1.00 98.06 197 THR A N 1
ATOM 1553 C CA . THR A 1 197 ? 0.734 -10.963 -9.246 1.00 98.06 197 THR A CA 1
ATOM 1554 C C . THR A 1 197 ? 1.211 -10.905 -7.810 1.00 98.06 197 THR A C 1
ATOM 1556 O O . THR A 1 197 ? 1.934 -11.797 -7.370 1.00 98.06 197 THR A O 1
ATOM 1559 N N . LEU A 1 198 ? 0.798 -9.870 -7.084 1.00 97.56 198 LEU A N 1
ATOM 1560 C CA . LEU A 1 198 ? 1.023 -9.768 -5.649 1.00 97.56 198 LEU A CA 1
ATOM 1561 C C . LEU A 1 198 ? -0.012 -10.618 -4.918 1.00 97.56 198 LEU A C 1
ATOM 1563 O O . LEU A 1 198 ? -1.206 -10.512 -5.193 1.00 97.56 198 LEU A O 1
ATOM 1567 N N . HIS A 1 199 ? 0.440 -11.450 -3.989 1.00 97.88 199 HIS A N 1
ATOM 1568 C CA . HIS A 1 199 ? -0.442 -12.304 -3.205 1.00 97.88 199 HIS A CA 1
ATOM 1569 C C . HIS A 1 199 ? 0.099 -12.543 -1.799 1.00 97.88 199 HIS A C 1
ATOM 1571 O O . HIS A 1 199 ? 1.282 -12.328 -1.555 1.00 97.88 199 HIS A O 1
ATOM 1577 N N . GLY A 1 200 ? -0.753 -13.001 -0.890 1.00 97.81 200 GLY A N 1
ATOM 1578 C CA . GLY A 1 200 ? -0.348 -13.502 0.420 1.00 97.81 200 GLY A CA 1
ATOM 1579 C C . GLY A 1 200 ? -1.372 -13.211 1.516 1.00 97.81 200 GLY A C 1
ATOM 1580 O O . GLY A 1 200 ? -2.436 -12.647 1.247 1.00 97.81 200 GLY A O 1
ATOM 1581 N N . PRO A 1 201 ? -1.101 -13.636 2.755 1.00 98.25 201 PRO A N 1
ATOM 1582 C CA . PRO A 1 201 ? -2.084 -13.579 3.824 1.00 98.25 201 PRO A CA 1
ATOM 1583 C C . PRO A 1 201 ? -2.290 -12.152 4.348 1.00 98.25 201 PRO A C 1
ATOM 1585 O O . PRO A 1 201 ? -1.358 -11.349 4.464 1.00 98.25 201 PRO A O 1
ATOM 1588 N N . VAL A 1 202 ? -3.537 -11.870 4.717 1.00 98.44 202 VAL A N 1
ATOM 1589 C CA . VAL A 1 202 ? -3.970 -10.689 5.461 1.00 98.44 202 VAL A CA 1
ATOM 1590 C C . VAL A 1 202 ? -4.308 -11.120 6.880 1.00 98.44 202 VAL A C 1
ATOM 1592 O O . VAL A 1 202 ? -5.245 -11.891 7.088 1.00 98.44 202 VAL A O 1
ATOM 1595 N N . SER A 1 203 ? -3.567 -10.599 7.852 1.00 98.06 203 SER A N 1
ATOM 1596 C CA . SER A 1 203 ? -3.715 -10.941 9.267 1.00 98.06 203 SER A CA 1
ATOM 1597 C C . SER A 1 203 ? -4.095 -9.718 10.092 1.00 98.06 203 SER A C 1
ATOM 1599 O O . SER A 1 203 ? -3.571 -8.619 9.884 1.00 98.06 203 SER A O 1
ATOM 1601 N N . TRP A 1 204 ? -4.992 -9.931 11.052 1.00 98.00 204 TRP A N 1
ATOM 1602 C CA . TRP A 1 204 ? -5.515 -8.895 11.935 1.00 98.00 204 TRP A CA 1
ATOM 1603 C C . TRP A 1 204 ? -5.179 -9.210 13.384 1.00 98.00 204 TRP A C 1
ATOM 1605 O O . TRP A 1 204 ? -5.348 -10.341 13.835 1.00 98.00 204 TRP A O 1
ATOM 1615 N N . PHE A 1 205 ? -4.762 -8.187 14.120 1.00 97.75 205 PHE A N 1
ATOM 1616 C CA . PHE A 1 205 ? -4.394 -8.296 15.521 1.00 97.75 205 PHE A CA 1
ATOM 1617 C C . PHE A 1 205 ? -5.122 -7.261 16.377 1.00 97.75 205 PHE A C 1
ATOM 1619 O O . PHE A 1 205 ? -5.397 -6.137 15.939 1.00 97.75 205 PHE A O 1
ATOM 1626 N N . GLU A 1 206 ? -5.440 -7.646 17.609 1.00 95.62 206 GLU A N 1
ATOM 1627 C CA . GLU A 1 206 ? -6.136 -6.790 18.563 1.00 95.62 206 GLU A CA 1
ATOM 1628 C C . GLU A 1 206 ? -5.160 -5.870 19.313 1.00 95.62 206 GLU A C 1
ATOM 1630 O O . GLU A 1 206 ? -4.141 -6.292 19.873 1.00 95.62 206 GLU A O 1
ATOM 1635 N N . GLY A 1 207 ? -5.478 -4.576 19.347 1.00 94.50 207 GLY A N 1
ATOM 1636 C CA . GLY A 1 207 ? -4.707 -3.591 20.092 1.00 94.50 207 GLY A CA 1
ATOM 1637 C C . GLY A 1 207 ? -3.260 -3.474 19.598 1.00 94.50 207 GLY A C 1
ATOM 1638 O O . GLY A 1 207 ? -2.979 -3.417 18.403 1.00 94.50 207 GLY A O 1
ATOM 1639 N N . HIS A 1 208 ? -2.318 -3.428 20.539 1.00 94.19 208 HIS A N 1
ATOM 1640 C CA . HIS A 1 208 ? -0.882 -3.252 20.272 1.00 94.19 208 HIS A CA 1
ATOM 1641 C C . HIS A 1 208 ? -0.075 -4.556 20.359 1.00 94.19 208 HIS A C 1
ATOM 1643 O O . HIS A 1 208 ? 1.150 -4.521 20.483 1.00 94.19 208 HIS A O 1
ATOM 1649 N N . ARG A 1 209 ? -0.750 -5.707 20.378 1.00 93.94 209 ARG A N 1
ATOM 1650 C CA . ARG A 1 209 ? -0.129 -7.030 20.520 1.00 93.94 209 ARG A CA 1
ATOM 1651 C C . ARG A 1 209 ? -0.367 -7.849 19.264 1.00 93.94 209 ARG A C 1
ATOM 1653 O O . ARG A 1 209 ? -1.190 -7.480 18.441 1.00 93.94 209 ARG A O 1
ATOM 1660 N N . PHE A 1 210 ? 0.347 -8.962 19.132 1.00 95.94 210 PHE A N 1
ATOM 1661 C CA . PHE A 1 210 ? 0.110 -9.958 18.082 1.00 95.94 210 PHE A CA 1
ATOM 1662 C C . PHE A 1 210 ? -0.901 -11.024 18.528 1.00 95.94 210 PHE A C 1
ATOM 1664 O O . PHE A 1 210 ? -0.819 -12.180 18.116 1.00 95.94 210 PHE A O 1
ATOM 1671 N N . ASP A 1 211 ? -1.840 -10.633 19.388 1.00 95.19 211 ASP A N 1
ATOM 1672 C CA . ASP A 1 211 ? -2.984 -11.466 19.731 1.00 95.19 211 ASP A CA 1
ATOM 1673 C C . ASP A 1 211 ? -3.936 -11.417 18.524 1.00 95.19 211 ASP A C 1
ATOM 1675 O O . ASP A 1 211 ? -4.268 -10.306 18.086 1.00 95.19 211 ASP A O 1
ATOM 1679 N N . PRO A 1 212 ? -4.314 -12.562 17.918 1.00 93.50 212 PRO A N 1
ATOM 1680 C CA . PRO A 1 212 ? -5.218 -12.570 16.774 1.00 93.50 212 PRO A CA 1
ATOM 1681 C C . PRO A 1 212 ? -6.466 -11.759 17.092 1.00 93.50 212 PRO A C 1
ATOM 1683 O O . PRO A 1 212 ? -6.951 -11.806 18.224 1.00 93.50 212 PRO A O 1
ATOM 1686 N N . LEU A 1 213 ? -6.991 -11.025 16.109 1.00 89.00 213 LEU A N 1
ATOM 1687 C CA . LEU A 1 213 ? -8.249 -10.316 16.281 1.00 89.00 213 LEU A CA 1
ATOM 1688 C C . LEU A 1 213 ? -9.356 -11.357 16.436 1.00 89.00 213 LEU A C 1
ATOM 1690 O O . LEU A 1 213 ? -9.976 -11.807 15.471 1.00 89.00 213 LEU A O 1
ATOM 1694 N N . HIS A 1 214 ? -9.594 -11.759 17.679 1.00 83.69 214 HIS A N 1
ATOM 1695 C CA . HIS A 1 214 ? -10.752 -12.532 18.033 1.00 83.69 214 HIS A CA 1
ATOM 1696 C C . HIS A 1 214 ? -11.922 -11.602 17.792 1.00 83.69 214 HIS A C 1
ATOM 1698 O O . HIS A 1 214 ? -12.194 -10.692 18.575 1.00 83.69 214 HIS A O 1
ATOM 1704 N N . LEU A 1 215 ? -12.605 -11.827 16.672 1.00 71.06 215 LEU A N 1
ATOM 1705 C CA . LEU A 1 215 ? -13.964 -11.373 16.480 1.00 71.06 215 LEU A CA 1
ATOM 1706 C C . LEU A 1 215 ? -14.745 -12.014 17.616 1.00 71.06 215 LEU A C 1
ATOM 1708 O O . LEU A 1 215 ? -15.239 -13.130 17.468 1.00 71.06 215 LEU A O 1
ATOM 1712 N N . SER A 1 216 ? -14.736 -11.358 18.781 1.00 57.84 216 SER A N 1
ATOM 1713 C CA . SER A 1 216 ? -15.547 -11.701 19.932 1.00 57.84 216 SER A CA 1
ATOM 1714 C C . SER A 1 216 ? -16.917 -11.819 19.333 1.00 57.84 216 SER A C 1
ATOM 1716 O O . SER A 1 216 ? -17.464 -10.806 18.894 1.00 57.84 216 SER A O 1
ATOM 1718 N N . SER A 1 217 ? -17.356 -13.067 19.150 1.00 49.50 217 SER A N 1
ATOM 1719 C CA . SER A 1 217 ? -18.589 -13.410 18.468 1.00 49.50 217 SER A CA 1
ATOM 1720 C C . SER A 1 217 ? -19.592 -12.433 19.019 1.00 49.50 217 SER A C 1
ATOM 1722 O O . SER A 1 217 ? -19.809 -12.491 20.234 1.00 49.50 217 SER A O 1
ATOM 1724 N N . VAL A 1 218 ? -20.049 -11.475 18.193 1.00 52.25 218 VAL A N 1
ATOM 1725 C CA . VAL A 1 218 ? -21.024 -10.458 18.604 1.00 52.25 218 VAL A CA 1
ATOM 1726 C C . VAL A 1 218 ? -21.993 -11.233 19.460 1.00 52.25 218 VAL A C 1
ATOM 1728 O O . VAL A 1 218 ? -22.534 -12.195 18.898 1.00 52.25 218 VAL A O 1
ATOM 1731 N N . PRO A 1 219 ? -22.059 -10.984 20.790 1.00 45.62 219 PRO A N 1
ATOM 1732 C CA . PRO A 1 219 ? -22.761 -11.875 21.689 1.00 45.62 219 PRO A CA 1
ATOM 1733 C C . PRO A 1 219 ? -24.119 -12.004 21.059 1.00 45.62 219 PRO A C 1
ATOM 1735 O O . PRO A 1 219 ? -24.809 -10.992 20.933 1.00 45.62 219 PRO A O 1
ATOM 1738 N N . THR A 1 220 ? -24.394 -13.189 20.494 1.00 46.09 220 THR A N 1
ATOM 1739 C CA . THR A 1 220 ? -25.637 -13.431 19.772 1.00 46.09 220 THR A CA 1
ATOM 1740 C C . THR A 1 220 ? -26.647 -13.024 20.804 1.00 46.09 220 THR A C 1
ATOM 1742 O O . THR A 1 220 ? -26.595 -13.659 21.865 1.00 46.09 220 THR A O 1
ATOM 1745 N N . PRO A 1 221 ? -27.381 -11.904 20.606 1.00 52.44 221 PRO A N 1
ATOM 1746 C CA . PRO A 1 221 ? -28.178 -11.323 21.667 1.00 52.44 221 PRO A CA 1
ATOM 1747 C C . PRO A 1 221 ? -28.967 -12.499 22.169 1.00 52.44 221 PRO A C 1
ATOM 1749 O O . PRO A 1 221 ? -29.649 -13.147 21.370 1.00 52.44 221 PRO A O 1
ATOM 1752 N N . SER A 1 222 ? -28.681 -12.907 23.408 1.00 46.03 222 SER A N 1
ATOM 1753 C CA . SER A 1 222 ? -29.281 -14.103 23.946 1.00 46.03 222 SER A CA 1
ATOM 1754 C C . SER A 1 222 ? -30.746 -13.782 23.828 1.00 46.03 222 SER A C 1
ATOM 1756 O O . SER A 1 222 ? -31.226 -12.820 24.431 1.00 46.03 222 SER A O 1
ATOM 1758 N N . ILE A 1 223 ? -31.419 -14.487 22.920 1.00 54.50 223 ILE A N 1
ATOM 1759 C CA . ILE A 1 223 ? -32.856 -14.442 22.814 1.00 54.50 223 ILE A CA 1
ATOM 1760 C C . ILE A 1 223 ? -33.254 -15.036 24.157 1.00 54.50 223 ILE A C 1
ATOM 1762 O O . ILE A 1 223 ? -33.354 -16.251 24.311 1.00 54.50 223 ILE A O 1
ATOM 1766 N N . GLN A 1 224 ? -33.340 -14.182 25.182 1.00 55.50 224 GLN A N 1
ATOM 1767 C CA . GLN A 1 224 ? -34.148 -14.427 26.349 1.00 55.50 224 GLN A CA 1
ATOM 1768 C C . GLN A 1 224 ? -35.484 -14.729 25.721 1.00 55.50 224 GLN A C 1
ATOM 1770 O O . GLN A 1 224 ? -36.111 -13.830 25.158 1.00 55.50 224 GLN A O 1
ATOM 1775 N N . ALA A 1 225 ? -35.793 -16.027 25.681 1.00 53.03 225 ALA A N 1
ATOM 1776 C CA . ALA A 1 225 ? -37.023 -16.555 25.154 1.00 53.03 225 ALA A CA 1
ATOM 1777 C C . ALA A 1 225 ? -38.120 -15.677 25.734 1.00 53.03 225 ALA A C 1
ATOM 1779 O O . ALA A 1 225 ? -38.397 -15.713 26.935 1.00 53.03 225 ALA A O 1
ATOM 1780 N N . SER A 1 226 ? -38.654 -14.799 24.890 1.00 56.88 226 SER A N 1
ATOM 1781 C CA . SER A 1 226 ? -39.842 -14.059 25.237 1.00 56.88 226 SER A CA 1
ATOM 1782 C C . SER A 1 226 ? -40.867 -15.143 25.557 1.00 56.88 226 SER A C 1
ATOM 1784 O O . SER A 1 226 ? -40.954 -16.115 24.793 1.00 56.88 226 SER A O 1
ATOM 1786 N N . PRO A 1 227 ? -41.586 -15.059 26.688 1.00 70.12 227 PRO A N 1
ATOM 1787 C CA . PRO A 1 227 ? -42.683 -15.977 26.931 1.00 70.12 227 PRO A CA 1
ATOM 1788 C C . PRO A 1 227 ? -43.581 -15.996 25.686 1.00 70.12 227 PRO A C 1
ATOM 1790 O O . PRO A 1 227 ? -43.745 -14.946 25.052 1.00 70.12 227 PRO A O 1
ATOM 1793 N N . PRO A 1 228 ? -44.087 -17.180 25.294 1.00 64.00 228 PRO A N 1
ATOM 1794 C CA . PRO A 1 228 ? -44.863 -17.331 24.075 1.00 64.00 228 PRO A CA 1
ATOM 1795 C C . PRO A 1 228 ? -45.966 -16.267 24.047 1.00 64.00 228 PRO A C 1
ATOM 1797 O O . PRO A 1 228 ? -46.649 -16.084 25.063 1.00 64.00 228 PRO A O 1
ATOM 1800 N N . PRO A 1 229 ? -46.114 -15.524 22.937 1.00 61.06 229 PRO A N 1
ATOM 1801 C CA . PRO A 1 229 ? -47.185 -14.554 22.820 1.00 61.06 229 PRO A CA 1
ATOM 1802 C C . PRO A 1 229 ? -48.525 -15.280 23.012 1.00 61.06 229 PRO A C 1
ATOM 1804 O O . PRO A 1 229 ? -48.689 -16.383 22.484 1.00 61.06 229 PRO A O 1
ATOM 1807 N N . PRO A 1 230 ? -49.474 -14.709 23.774 1.00 65.38 230 PRO A N 1
ATOM 1808 C CA . PRO A 1 230 ? -50.826 -15.244 23.819 1.00 65.38 230 PRO A CA 1
ATOM 1809 C C . PRO A 1 230 ? -51.390 -15.273 22.396 1.00 65.38 230 PRO A C 1
ATOM 1811 O O . PRO A 1 230 ? -51.217 -14.308 21.648 1.00 65.38 230 PRO A O 1
ATOM 1814 N N . GLU A 1 231 ? -52.019 -16.395 22.033 1.00 57.31 231 GLU A N 1
ATOM 1815 C CA . GLU A 1 231 ? -52.735 -16.585 20.770 1.00 57.31 231 GLU A CA 1
ATOM 1816 C C . GLU A 1 231 ? -53.643 -15.376 20.515 1.00 57.31 231 GLU A C 1
ATOM 1818 O O . GLU A 1 231 ? -54.641 -15.167 21.204 1.00 57.31 231 GLU A O 1
ATOM 1823 N N . ALA A 1 232 ? -53.245 -14.540 19.557 1.00 52.22 232 ALA A N 1
ATOM 1824 C CA . ALA A 1 232 ? -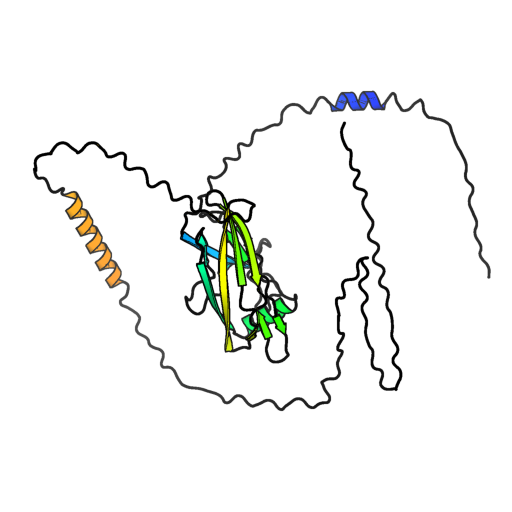54.030 -13.41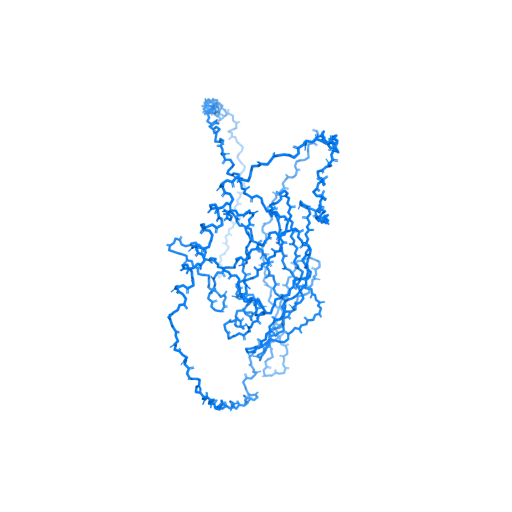1 19.098 1.00 52.22 232 ALA A CA 1
ATOM 1825 C C . ALA A 1 232 ? -54.804 -13.853 17.859 1.00 52.22 232 ALA A C 1
ATOM 1827 O O . ALA A 1 232 ? -54.218 -14.171 16.820 1.00 52.22 232 ALA A O 1
ATOM 1828 N N . ASP A 1 233 ? -56.123 -13.882 18.016 1.00 47.19 233 ASP A N 1
ATOM 1829 C CA . ASP A 1 233 ? -57.089 -14.184 16.974 1.00 47.19 233 ASP A CA 1
ATOM 1830 C C . ASP A 1 233 ? -56.898 -13.312 15.730 1.00 47.19 233 ASP A C 1
ATOM 1832 O O . ASP A 1 233 ? -56.714 -12.093 15.773 1.00 47.19 233 ASP A O 1
ATOM 1836 N N . SER A 1 234 ? -57.004 -13.989 14.595 1.00 57.94 234 SER A N 1
ATOM 1837 C CA . SER A 1 234 ? -56.982 -13.441 13.253 1.00 57.94 234 SER A CA 1
ATOM 1838 C C . SER A 1 234 ? -58.182 -12.529 12.977 1.00 57.94 234 SER A C 1
ATOM 1840 O O . SER A 1 234 ? -59.311 -12.993 12.829 1.00 57.94 234 SER A O 1
ATOM 1842 N N . SER A 1 235 ? -57.921 -11.242 12.787 1.00 50.94 235 SER A N 1
ATOM 1843 C CA . SER A 1 235 ? -58.642 -10.354 11.863 1.00 50.94 235 SER A CA 1
ATOM 1844 C C . SER A 1 235 ? -57.706 -9.161 11.627 1.00 50.94 235 SER A C 1
ATOM 1846 O O . SER A 1 235 ? -57.141 -8.628 12.567 1.00 50.94 235 SER A O 1
ATOM 1848 N N . GLY A 1 236 ? -57.323 -8.754 10.425 1.00 56.38 236 GLY A N 1
ATOM 1849 C CA . GLY A 1 236 ? -58.046 -8.761 9.170 1.00 56.38 236 GLY A CA 1
ATOM 1850 C C . GLY A 1 236 ? -58.138 -7.315 8.691 1.00 56.38 236 GLY A C 1
ATOM 1851 O O . GLY A 1 236 ? -59.239 -6.815 8.562 1.00 56.38 236 GLY A O 1
ATOM 1852 N N . GLU A 1 237 ? -57.007 -6.635 8.466 1.00 50.84 237 GLU A N 1
ATOM 1853 C CA . GLU A 1 237 ? -56.982 -5.305 7.839 1.00 50.84 237 GLU A CA 1
ATOM 1854 C C . GLU A 1 237 ? -55.628 -5.078 7.148 1.00 50.84 237 GLU A C 1
ATOM 1856 O O . GLU A 1 237 ? -54.623 -4.699 7.748 1.00 50.84 237 GLU A O 1
ATOM 1861 N N . GLY A 1 238 ? -55.592 -5.398 5.851 1.00 53.41 238 GLY A N 1
ATOM 1862 C CA . GLY A 1 238 ? -54.458 -5.123 4.975 1.00 53.41 238 GLY A CA 1
ATOM 1863 C C . GLY A 1 238 ? -54.294 -3.618 4.803 1.00 53.41 238 GLY A C 1
ATOM 1864 O O . GLY A 1 238 ? -55.160 -2.954 4.230 1.00 53.41 238 GLY A O 1
ATOM 1865 N N . SER A 1 239 ? -53.188 -3.082 5.319 1.00 57.06 239 SER A N 1
ATOM 1866 C CA . SER A 1 239 ? -52.939 -1.649 5.331 1.00 57.06 239 SER A CA 1
ATOM 1867 C C . SER A 1 239 ? -52.729 -1.114 3.911 1.00 57.06 239 SER A C 1
ATOM 1869 O O . SER A 1 239 ? -51.966 -1.631 3.092 1.00 57.06 239 SER A O 1
ATOM 1871 N N . HIS A 1 240 ? -53.424 -0.017 3.632 1.00 60.62 240 HIS A N 1
ATOM 1872 C CA . HIS A 1 240 ? -53.377 0.758 2.393 1.00 60.62 240 HIS A CA 1
ATOM 1873 C C . HIS A 1 240 ? -51.960 1.292 2.061 1.00 60.62 240 HIS A C 1
ATOM 1875 O O . HIS A 1 240 ? -51.705 1.743 0.941 1.00 60.62 240 HIS A O 1
ATOM 1881 N N . GLN A 1 241 ? -51.032 1.210 3.021 1.00 61.41 241 GLN A N 1
ATOM 1882 C CA . GLN A 1 241 ? -49.650 1.674 2.932 1.00 61.41 241 GLN A CA 1
ATOM 1883 C C . GLN A 1 241 ? -48.792 0.769 2.030 1.00 61.41 241 GLN A C 1
ATOM 1885 O O . GLN A 1 241 ? -48.066 1.267 1.170 1.00 61.41 241 GLN A O 1
ATOM 1890 N N . ASP A 1 242 ? -48.962 -0.555 2.130 1.00 61.53 242 ASP A N 1
ATOM 1891 C CA . ASP A 1 242 ? -48.160 -1.537 1.377 1.00 61.53 242 ASP A CA 1
ATOM 1892 C C . ASP A 1 242 ? -48.518 -1.552 -0.127 1.00 61.53 242 ASP A C 1
ATOM 1894 O O . ASP A 1 242 ? -47.730 -1.915 -1.005 1.00 61.53 242 ASP A O 1
ATOM 1898 N N . ARG A 1 243 ? -49.720 -1.060 -0.462 1.00 63.66 243 ARG A N 1
ATOM 1899 C CA . ARG A 1 243 ? -50.147 -0.851 -1.852 1.00 63.66 243 ARG A CA 1
ATOM 1900 C C . ARG A 1 243 ? -49.549 0.421 -2.462 1.00 63.66 243 ARG A C 1
ATOM 1902 O O . ARG A 1 243 ? -49.368 0.472 -3.679 1.00 63.66 243 ARG A O 1
ATOM 1909 N N . MET A 1 244 ? -49.223 1.424 -1.642 1.00 70.69 244 MET A N 1
ATOM 1910 C CA . MET A 1 244 ? -48.668 2.696 -2.110 1.00 70.69 244 MET A CA 1
ATOM 1911 C C . MET A 1 244 ? -47.158 2.599 -2.363 1.00 70.69 244 MET A C 1
ATOM 1913 O O . MET A 1 244 ? -46.685 3.085 -3.391 1.00 70.69 244 MET A O 1
ATOM 1917 N N . GLU A 1 245 ? -46.411 1.887 -1.513 1.00 71.25 245 GLU A N 1
ATOM 1918 C CA . GLU A 1 245 ? -44.968 1.681 -1.716 1.00 71.25 245 GLU A CA 1
ATOM 1919 C C . GLU A 1 245 ? -44.665 0.877 -2.987 1.00 71.25 245 GLU A C 1
ATOM 1921 O O . GLU A 1 245 ? -43.793 1.261 -3.770 1.00 71.25 245 GLU A O 1
ATOM 1926 N N . LYS A 1 246 ? -45.460 -0.158 -3.291 1.00 73.38 246 LYS A N 1
ATOM 1927 C CA . LYS A 1 246 ? -45.303 -0.927 -4.541 1.00 73.38 246 LYS A CA 1
ATOM 1928 C C . LYS A 1 246 ? -45.614 -0.095 -5.792 1.00 73.38 246 LYS A C 1
ATOM 1930 O O . LYS A 1 246 ? -44.994 -0.301 -6.837 1.00 73.38 246 LYS A O 1
ATOM 1935 N N . GLN A 1 247 ? -46.515 0.887 -5.701 1.00 74.75 247 GLN A N 1
ATOM 1936 C CA . GLN A 1 247 ? -46.793 1.802 -6.815 1.00 74.75 247 GLN A CA 1
ATOM 1937 C C . GLN A 1 247 ? -45.667 2.818 -7.045 1.00 74.75 247 GLN A C 1
ATOM 1939 O O . GLN A 1 247 ? -45.337 3.089 -8.203 1.00 74.75 247 GLN A O 1
ATOM 1944 N N . ILE A 1 248 ? -45.051 3.340 -5.979 1.00 75.75 248 ILE A N 1
ATOM 1945 C CA . ILE A 1 248 ? -43.924 4.282 -6.078 1.00 75.75 248 ILE A CA 1
ATOM 1946 C C . ILE A 1 248 ? -42.690 3.578 -6.659 1.00 75.75 248 ILE A C 1
ATOM 1948 O O . ILE A 1 248 ? -42.062 4.110 -7.576 1.00 75.75 248 ILE A O 1
ATOM 1952 N N . LEU A 1 249 ? -42.403 2.348 -6.217 1.00 73.50 249 LEU A N 1
ATOM 1953 C CA . LEU A 1 249 ? -41.253 1.584 -6.707 1.00 73.50 249 LEU A CA 1
ATOM 1954 C C . LEU A 1 249 ? -41.378 1.227 -8.200 1.00 73.50 249 LEU A C 1
ATOM 1956 O O . LEU A 1 249 ? -40.408 1.346 -8.947 1.00 73.50 249 LEU A O 1
ATOM 1960 N N . SER A 1 250 ? -42.581 0.869 -8.671 1.00 78.06 250 SER A N 1
ATOM 1961 C CA . SER A 1 250 ? -42.787 0.533 -10.092 1.00 78.06 250 SER A CA 1
ATOM 1962 C C . SER A 1 250 ? -42.625 1.740 -11.029 1.00 78.06 250 SER A C 1
ATOM 1964 O O . SER A 1 250 ? -42.062 1.608 -12.116 1.00 78.06 250 SER A O 1
ATOM 1966 N N . LYS A 1 251 ? -43.043 2.941 -10.597 1.00 77.62 251 LYS A N 1
ATOM 1967 C CA . LYS A 1 251 ? -42.878 4.173 -11.386 1.00 77.62 251 LYS A CA 1
ATOM 1968 C C . LYS A 1 251 ? -41.428 4.655 -11.426 1.00 77.62 251 LYS A C 1
ATOM 1970 O O . LYS A 1 251 ? -41.020 5.232 -12.431 1.00 77.62 251 LYS A O 1
ATOM 1975 N N . ALA A 1 252 ? -40.647 4.402 -10.375 1.00 71.44 252 ALA A N 1
ATOM 1976 C CA . ALA A 1 252 ? -39.225 4.733 -10.356 1.00 71.44 252 ALA A CA 1
ATOM 1977 C C . ALA A 1 252 ? -38.416 3.852 -11.328 1.00 71.44 252 ALA A C 1
ATOM 1979 O O . ALA A 1 252 ? -37.567 4.368 -12.052 1.00 71.44 252 ALA A O 1
ATOM 1980 N N . MET A 1 253 ? -38.725 2.552 -11.419 1.00 74.50 253 MET A N 1
ATOM 1981 C CA . MET A 1 253 ? -38.013 1.649 -12.334 1.00 74.50 253 MET A CA 1
ATOM 1982 C C . MET A 1 253 ? -38.342 1.897 -13.813 1.00 74.50 253 MET A C 1
ATOM 1984 O O . MET A 1 253 ? -37.452 1.797 -14.654 1.00 74.50 253 MET A O 1
ATOM 1988 N N . ALA A 1 254 ? -39.573 2.304 -14.143 1.00 72.75 254 ALA A N 1
ATOM 1989 C CA . ALA A 1 254 ? -39.934 2.660 -15.519 1.00 72.75 254 ALA A CA 1
ATOM 1990 C C . ALA A 1 254 ? -39.177 3.903 -16.034 1.00 72.75 254 ALA A C 1
ATOM 1992 O O . ALA A 1 254 ? -38.841 3.976 -17.211 1.00 72.75 254 ALA A O 1
ATOM 1993 N N . LYS A 1 255 ? -38.846 4.852 -15.147 1.00 73.38 255 LYS A N 1
ATOM 1994 C CA . LYS A 1 255 ? -38.152 6.098 -15.513 1.00 73.38 255 LYS A CA 1
ATOM 1995 C C . LYS A 1 255 ? -36.642 5.921 -15.729 1.00 73.38 255 LYS A C 1
ATOM 1997 O O . LYS A 1 255 ? -36.035 6.707 -16.447 1.00 73.38 255 LYS A O 1
ATOM 2002 N N . LEU A 1 256 ? -36.044 4.882 -15.140 1.00 63.84 256 LEU A N 1
ATOM 2003 C CA . LEU A 1 256 ? -34.637 4.516 -15.357 1.00 63.84 256 LEU A CA 1
ATOM 2004 C C . LEU A 1 256 ? -34.416 3.774 -16.685 1.00 63.84 256 LEU A C 1
ATOM 2006 O O . LEU A 1 256 ? -33.338 3.872 -17.263 1.00 63.84 256 LEU A O 1
ATOM 2010 N N . ALA A 1 257 ? -35.430 3.073 -17.200 1.00 64.12 257 ALA A N 1
ATOM 2011 C CA . ALA A 1 257 ? -35.338 2.384 -18.487 1.00 64.12 257 ALA A CA 1
ATOM 2012 C C . ALA A 1 257 ? -35.347 3.351 -19.688 1.00 64.12 257 ALA A C 1
ATOM 2014 O O . ALA A 1 257 ? -34.751 3.052 -20.718 1.00 64.12 257 ALA A O 1
ATOM 2015 N N . GLU A 1 258 ? -35.967 4.527 -19.548 1.00 65.81 258 GLU A N 1
ATOM 2016 C CA . GLU A 1 258 ? -36.070 5.532 -20.618 1.00 65.81 258 GLU A CA 1
ATOM 2017 C C . GLU A 1 258 ? -34.787 6.372 -20.789 1.00 65.81 258 GLU A C 1
ATOM 2019 O O . GLU A 1 258 ? -34.582 6.976 -21.835 1.00 65.81 258 GLU A O 1
ATOM 2024 N N . GLN A 1 259 ? -33.890 6.387 -19.794 1.00 59.56 259 GLN A N 1
ATOM 2025 C CA . GLN A 1 259 ? -32.642 7.169 -19.840 1.00 59.56 259 GLN A CA 1
ATOM 2026 C C . GLN A 1 259 ? -31.444 6.417 -20.437 1.00 59.56 259 GLN A C 1
ATOM 2028 O O . GLN A 1 259 ? -30.424 7.039 -20.712 1.00 59.56 259 GLN A O 1
ATOM 2033 N N . ASN A 1 260 ? -31.560 5.107 -20.675 1.00 56.06 260 ASN A N 1
ATOM 2034 C CA . ASN A 1 260 ? -30.469 4.282 -21.216 1.00 56.06 260 ASN A CA 1
ATOM 2035 C C . ASN A 1 260 ? -30.623 3.970 -22.716 1.00 56.06 260 ASN A C 1
ATOM 2037 O O . ASN A 1 260 ? -29.941 3.091 -23.238 1.00 56.06 260 ASN A O 1
ATOM 2041 N N . GLY A 1 261 ? -31.529 4.660 -23.408 1.00 54.16 261 GLY A N 1
ATOM 2042 C CA . GLY A 1 261 ? -31.887 4.390 -24.797 1.00 54.16 261 GLY A CA 1
ATOM 2043 C C . GLY A 1 261 ? -31.330 5.380 -25.817 1.00 54.16 261 GLY A C 1
ATOM 2044 O O . GLY A 1 261 ? -32.087 5.769 -26.693 1.00 54.16 261 GLY A O 1
ATOM 2045 N N . GLU A 1 262 ? -30.068 5.817 -25.742 1.00 47.78 262 GLU A N 1
ATOM 2046 C CA . GLU A 1 262 ? -29.470 6.564 -26.865 1.00 47.78 262 GLU A CA 1
ATOM 2047 C C . GLU A 1 262 ? -27.934 6.531 -26.844 1.00 47.78 262 GLU A C 1
ATOM 2049 O O . GLU A 1 262 ? -27.302 7.150 -25.989 1.00 47.78 262 GLU A O 1
ATOM 2054 N N . GLY A 1 263 ? -27.316 5.796 -27.780 1.00 45.78 263 GLY A N 1
ATOM 2055 C CA . GLY A 1 263 ? -25.857 5.823 -27.942 1.00 45.78 263 GLY A CA 1
ATOM 2056 C C . GLY A 1 263 ? -25.193 4.662 -28.689 1.00 45.78 263 GLY A C 1
ATOM 2057 O O . GLY A 1 263 ? -24.085 4.284 -28.320 1.00 45.78 263 GLY A O 1
ATOM 2058 N N . ASP A 1 264 ? -25.819 4.097 -29.727 1.00 47.03 264 ASP A N 1
ATOM 2059 C CA . ASP A 1 264 ? -25.150 3.165 -30.646 1.00 47.03 264 ASP A CA 1
ATOM 2060 C C . ASP A 1 264 ? -24.241 3.926 -31.626 1.00 47.03 264 ASP A C 1
ATOM 2062 O O . ASP A 1 264 ? -24.687 4.407 -32.667 1.00 47.03 264 ASP A O 1
ATOM 2066 N N . THR A 1 265 ? -22.938 3.970 -31.344 1.00 45.69 265 THR A N 1
ATOM 2067 C CA . THR A 1 265 ? -21.911 4.070 -32.395 1.00 45.69 265 THR A CA 1
ATOM 2068 C C . THR A 1 265 ? -20.708 3.210 -32.031 1.00 45.69 265 THR A C 1
ATOM 2070 O O . THR A 1 265 ? -19.836 3.614 -31.263 1.00 45.69 265 THR A O 1
ATOM 2073 N N . ALA A 1 266 ? -20.662 2.010 -32.607 1.00 41.78 266 ALA A N 1
ATOM 2074 C CA . ALA A 1 266 ? -19.507 1.126 -32.579 1.00 41.78 266 ALA A CA 1
ATOM 2075 C C . ALA A 1 266 ? -18.357 1.702 -33.430 1.00 41.78 266 ALA A C 1
ATOM 2077 O O . ALA A 1 266 ? -18.570 1.990 -34.612 1.00 41.78 266 ALA A O 1
ATOM 2078 N N . PRO A 1 267 ? -17.123 1.823 -32.907 1.00 44.84 267 PRO A N 1
ATOM 2079 C CA . PRO A 1 267 ? -15.965 2.064 -33.747 1.00 44.84 267 PRO A CA 1
ATOM 2080 C C . PRO A 1 267 ? -15.408 0.733 -34.269 1.00 44.84 267 PRO A C 1
ATOM 2082 O O . PRO A 1 267 ? -14.914 -0.117 -33.531 1.00 44.84 267 PRO A O 1
ATOM 2085 N N . THR A 1 268 ? -15.476 0.580 -35.588 1.00 42.84 268 THR A N 1
ATOM 2086 C CA . THR A 1 268 ? -14.754 -0.409 -36.396 1.00 42.84 268 THR A CA 1
ATOM 2087 C C . THR A 1 268 ? -13.262 -0.436 -36.047 1.00 42.84 268 THR A C 1
ATOM 2089 O O . THR A 1 268 ? -12.530 0.512 -36.337 1.00 42.84 268 THR A O 1
ATOM 2092 N N . ALA A 1 269 ? -12.800 -1.544 -35.464 1.00 37.84 269 ALA A N 1
ATOM 2093 C CA . ALA A 1 269 ? -11.387 -1.814 -35.237 1.00 37.84 269 ALA A CA 1
ATOM 2094 C C . ALA A 1 269 ? -10.684 -2.139 -36.566 1.00 37.84 269 ALA A C 1
ATOM 2096 O O . ALA A 1 269 ? -11.046 -3.076 -37.278 1.00 37.84 269 ALA A O 1
ATOM 2097 N N . LYS A 1 270 ? -9.665 -1.344 -36.897 1.00 47.34 270 LYS A N 1
ATOM 2098 C CA . LYS A 1 270 ? -8.776 -1.515 -38.050 1.00 47.34 270 LYS A CA 1
ATOM 2099 C C . LYS A 1 270 ? -7.495 -2.213 -37.563 1.00 47.34 270 LYS A C 1
ATOM 2101 O O . LYS A 1 270 ? -6.875 -1.689 -36.640 1.00 47.34 270 LYS A O 1
ATOM 2106 N N . PRO A 1 271 ? -7.064 -3.350 -38.137 1.00 45.31 271 PRO A N 1
ATOM 2107 C CA . PRO A 1 271 ? -5.816 -3.983 -37.734 1.00 45.31 271 PRO A CA 1
ATOM 2108 C C . PRO A 1 271 ? -4.652 -3.254 -38.413 1.00 45.31 271 PRO A C 1
ATOM 2110 O O . PRO A 1 271 ? -4.513 -3.290 -39.634 1.00 45.31 271 PRO A O 1
ATOM 2113 N N . ILE A 1 272 ? -3.824 -2.568 -37.626 1.00 41.72 272 ILE A N 1
ATOM 2114 C CA . ILE A 1 272 ? -2.525 -2.056 -38.071 1.00 41.72 272 ILE A CA 1
ATOM 2115 C C . ILE A 1 272 ? -1.498 -2.508 -37.037 1.00 41.72 272 ILE A C 1
ATOM 2117 O O . ILE A 1 272 ? -1.347 -1.892 -35.987 1.00 41.72 272 ILE A O 1
ATOM 2121 N N . ALA A 1 273 ? -0.812 -3.605 -37.341 1.00 43.19 273 ALA A N 1
ATOM 2122 C CA . ALA A 1 273 ? 0.458 -3.940 -36.717 1.00 43.19 273 ALA A CA 1
ATOM 2123 C C . ALA A 1 273 ? 1.573 -3.362 -37.602 1.00 43.19 273 ALA A C 1
ATOM 2125 O O . ALA A 1 273 ? 1.649 -3.736 -38.774 1.00 43.19 273 ALA A O 1
ATOM 2126 N N . PRO A 1 274 ? 2.430 -2.462 -37.099 1.00 52.84 274 PRO A N 1
ATOM 2127 C CA . PRO A 1 274 ? 3.733 -2.241 -37.695 1.00 52.84 274 PRO A CA 1
ATOM 2128 C C . PRO A 1 274 ? 4.743 -3.220 -37.084 1.00 52.84 274 PRO A C 1
ATOM 2130 O O . PRO A 1 274 ? 4.856 -3.345 -35.864 1.00 52.84 274 PRO A O 1
ATOM 2133 N N . GLU A 1 275 ? 5.478 -3.916 -37.950 1.00 43.00 275 GLU A N 1
ATOM 2134 C CA . GLU A 1 275 ? 6.683 -4.658 -37.585 1.00 43.00 275 GLU A CA 1
ATOM 2135 C C . GLU A 1 275 ? 7.667 -3.722 -36.870 1.00 43.00 275 GLU A C 1
ATOM 2137 O O . GLU A 1 275 ? 8.091 -2.700 -37.413 1.00 43.00 275 GLU A O 1
ATOM 2142 N N . ILE A 1 276 ? 8.027 -4.074 -35.637 1.00 43.72 276 ILE A N 1
ATOM 2143 C CA . ILE A 1 276 ? 9.084 -3.406 -34.879 1.00 43.72 276 ILE A CA 1
ATOM 2144 C C . ILE A 1 276 ? 10.427 -3.908 -35.432 1.00 43.72 276 ILE A C 1
ATOM 2146 O O . ILE A 1 276 ? 10.675 -5.117 -35.392 1.00 43.72 276 ILE A O 1
ATOM 2150 N N . PRO A 1 277 ? 11.319 -3.033 -35.930 1.00 46.34 277 PRO A N 1
ATOM 2151 C CA . PRO A 1 277 ? 12.645 -3.456 -36.346 1.00 46.34 277 PRO A CA 1
ATOM 2152 C C . PRO A 1 277 ? 13.460 -3.879 -35.117 1.00 46.34 277 PRO A C 1
ATOM 2154 O O . PRO A 1 277 ? 13.629 -3.122 -34.160 1.00 46.34 277 PRO A O 1
ATOM 2157 N N . LEU A 1 278 ? 13.981 -5.105 -35.160 1.00 48.72 278 LEU A N 1
ATOM 2158 C CA . LEU A 1 278 ? 14.976 -5.614 -34.219 1.00 48.72 278 LEU A CA 1
ATOM 2159 C C . LEU A 1 278 ? 16.209 -4.701 -34.241 1.00 48.72 278 LEU A C 1
ATOM 2161 O O . LEU A 1 278 ? 16.931 -4.639 -35.237 1.00 48.72 278 LEU A O 1
ATOM 2165 N N . ASN A 1 279 ? 16.455 -4.001 -33.134 1.00 49.69 279 ASN A N 1
ATOM 2166 C CA . ASN A 1 279 ? 17.666 -3.208 -32.949 1.00 49.69 279 ASN A CA 1
ATOM 2167 C C . ASN A 1 279 ? 18.896 -4.142 -32.896 1.00 49.69 279 ASN A C 1
ATOM 2169 O O . ASN A 1 279 ? 18.837 -5.193 -32.244 1.00 49.69 279 ASN A O 1
ATOM 2173 N N . PRO A 1 280 ? 20.017 -3.800 -33.558 1.00 52.41 280 PRO A N 1
ATOM 2174 C CA . PRO A 1 280 ? 21.203 -4.640 -33.558 1.00 52.41 280 PRO A CA 1
ATOM 2175 C C . PRO A 1 280 ? 21.832 -4.726 -32.162 1.00 52.41 280 PRO A C 1
ATOM 2177 O O . PRO A 1 280 ? 21.924 -3.756 -31.413 1.00 52.41 280 PRO A O 1
ATOM 2180 N N . ARG A 1 281 ? 22.278 -5.942 -31.844 1.00 48.53 281 ARG A N 1
ATOM 2181 C CA . ARG A 1 281 ? 22.981 -6.345 -30.622 1.00 48.53 281 ARG A CA 1
ATOM 2182 C C . ARG A 1 281 ? 24.151 -5.376 -30.331 1.00 48.53 281 ARG A C 1
ATOM 2184 O O . ARG A 1 281 ? 24.989 -5.207 -31.219 1.00 48.53 281 ARG A O 1
AT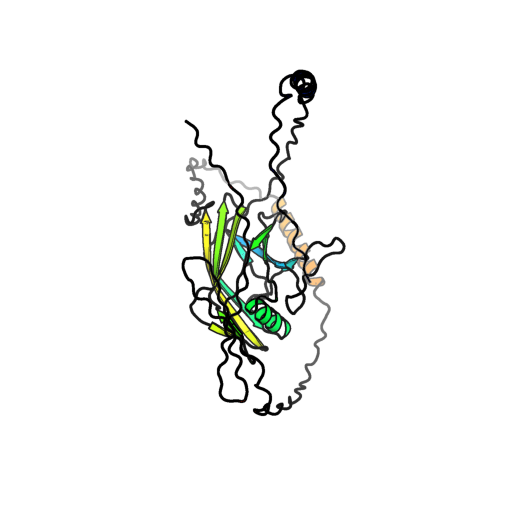OM 2191 N N . PRO A 1 282 ? 24.264 -4.780 -29.127 1.00 43.34 282 PRO A N 1
ATOM 2192 C CA . PRO A 1 282 ? 25.380 -3.894 -28.809 1.00 43.34 282 PRO A CA 1
ATOM 2193 C C . PRO A 1 282 ? 26.701 -4.668 -28.865 1.00 43.34 282 PRO A C 1
ATOM 2195 O O . PRO A 1 282 ? 26.825 -5.787 -28.355 1.00 43.34 282 PRO A O 1
ATOM 2198 N N . THR A 1 283 ? 27.693 -4.088 -29.535 1.00 55.47 283 THR A N 1
ATOM 2199 C CA . THR A 1 283 ? 29.039 -4.651 -29.635 1.00 55.47 283 THR A CA 1
ATOM 2200 C C . THR A 1 283 ? 29.739 -4.637 -28.276 1.00 55.47 283 THR A C 1
ATOM 2202 O O . THR A 1 283 ? 29.598 -3.698 -27.499 1.00 55.47 283 THR A O 1
ATOM 2205 N N . ARG A 1 284 ? 30.562 -5.663 -28.020 1.00 44.78 284 ARG A N 1
ATOM 2206 C CA . ARG A 1 284 ? 31.313 -5.950 -26.774 1.00 44.78 284 ARG A CA 1
ATOM 2207 C C . ARG A 1 284 ? 32.216 -4.807 -26.246 1.00 44.78 284 ARG A C 1
ATOM 2209 O O . ARG A 1 284 ? 32.852 -4.980 -25.214 1.00 44.78 284 ARG A O 1
ATOM 2216 N N . ALA A 1 285 ? 32.287 -3.666 -26.929 1.00 45.50 285 ALA A N 1
ATOM 2217 C CA . ALA A 1 285 ? 33.114 -2.514 -26.574 1.00 45.50 285 ALA A CA 1
ATOM 2218 C C . ALA A 1 285 ? 32.417 -1.483 -25.655 1.00 45.50 285 ALA A C 1
ATOM 2220 O O . ALA A 1 285 ? 33.112 -0.656 -25.078 1.00 45.50 285 ALA A O 1
ATOM 2221 N N . GLU A 1 286 ? 31.093 -1.549 -25.453 1.00 44.84 286 GLU A N 1
ATOM 2222 C CA . GLU A 1 286 ? 30.347 -0.584 -24.609 1.00 44.84 286 GLU A CA 1
ATOM 2223 C C . GLU A 1 286 ? 30.030 -1.078 -23.179 1.00 44.84 286 GLU A C 1
ATOM 2225 O O . GLU A 1 286 ? 29.356 -0.397 -22.415 1.00 44.84 286 GLU A O 1
ATOM 2230 N N . LEU A 1 287 ? 30.551 -2.238 -22.763 1.00 46.53 287 LEU A N 1
ATOM 2231 C CA . LEU A 1 287 ? 30.309 -2.837 -21.433 1.00 46.53 287 LEU A CA 1
ATOM 2232 C C . LEU A 1 287 ? 31.474 -2.634 -20.443 1.00 46.53 287 LEU A C 1
ATOM 2234 O O . LEU A 1 287 ? 31.763 -3.491 -19.612 1.00 46.53 287 LEU A O 1
ATOM 2238 N N . SER A 1 288 ? 32.158 -1.492 -20.532 1.00 45.75 288 SER A N 1
ATOM 2239 C CA . SER A 1 288 ? 33.321 -1.148 -19.700 1.00 45.75 288 SER A CA 1
ATOM 2240 C C . SER A 1 288 ? 33.097 0.133 -18.883 1.00 45.75 288 SER A C 1
ATOM 2242 O O . SER A 1 288 ? 33.967 1.002 -18.825 1.00 45.75 288 SER A O 1
ATOM 2244 N N . GLU A 1 289 ? 31.960 0.258 -18.198 1.00 44.47 289 GLU A N 1
ATOM 2245 C CA . GLU A 1 289 ? 31.809 1.264 -17.142 1.00 44.47 289 GLU A CA 1
ATOM 2246 C C . GLU A 1 289 ? 31.356 0.645 -15.813 1.00 44.47 289 GLU A C 1
ATOM 2248 O O . GLU A 1 289 ? 30.201 0.296 -15.604 1.00 44.47 289 GLU A O 1
ATOM 2253 N N . ARG A 1 290 ? 32.341 0.560 -14.907 1.00 48.62 290 ARG A N 1
ATOM 2254 C CA . ARG A 1 290 ? 32.250 0.729 -13.446 1.00 48.62 290 ARG A CA 1
ATOM 2255 C C . ARG A 1 290 ? 31.234 -0.150 -12.703 1.00 48.62 290 ARG A C 1
ATOM 2257 O O . ARG A 1 290 ? 30.157 0.298 -12.325 1.00 48.62 290 ARG A O 1
ATOM 2264 N N . ALA A 1 291 ? 31.673 -1.351 -12.332 1.00 40.69 291 ALA A N 1
ATOM 2265 C CA . ALA A 1 291 ? 31.075 -2.106 -11.235 1.00 40.69 291 ALA A CA 1
ATOM 2266 C C . ALA A 1 291 ? 31.770 -1.736 -9.908 1.00 40.69 291 ALA A C 1
ATOM 2268 O O . ALA A 1 291 ? 32.897 -2.156 -9.657 1.00 40.69 291 ALA A O 1
ATOM 2269 N N . CYS A 1 292 ? 31.106 -0.953 -9.055 1.00 39.81 292 CYS A N 1
ATOM 2270 C CA . CYS A 1 292 ? 31.418 -0.932 -7.625 1.00 39.81 292 CYS A CA 1
ATOM 2271 C C . CYS A 1 292 ? 30.495 -1.948 -6.949 1.00 39.81 292 CYS A C 1
ATOM 2273 O O . CYS A 1 292 ? 29.279 -1.771 -6.954 1.00 39.81 292 CYS A O 1
ATOM 2275 N N . VAL A 1 293 ? 31.067 -3.017 -6.400 1.00 42.62 293 VAL A N 1
ATOM 2276 C CA . VAL A 1 293 ? 30.325 -3.997 -5.601 1.00 42.62 293 VAL A CA 1
ATOM 2277 C C . VAL A 1 293 ? 30.331 -3.509 -4.158 1.00 42.62 293 VAL A C 1
ATOM 2279 O O . VAL A 1 293 ? 31.391 -3.345 -3.560 1.00 42.62 293 VAL A O 1
ATOM 2282 N N . GLN A 1 294 ? 29.150 -3.239 -3.609 1.00 39.03 294 GLN A N 1
ATOM 2283 C CA . GLN A 1 294 ? 28.982 -2.847 -2.215 1.00 39.03 294 GLN A CA 1
ATOM 2284 C C . GLN A 1 294 ? 28.549 -4.082 -1.419 1.00 39.03 294 GLN A C 1
ATOM 2286 O O . GLN A 1 294 ? 27.378 -4.450 -1.418 1.00 39.03 294 GLN A O 1
ATOM 2291 N N . GLU A 1 295 ? 29.505 -4.755 -0.778 1.00 42.16 295 GLU A N 1
ATOM 2292 C CA . GLU A 1 295 ? 29.211 -5.833 0.171 1.00 42.16 295 GLU A CA 1
ATOM 2293 C C . GLU A 1 295 ? 28.956 -5.246 1.562 1.00 42.16 295 GLU A C 1
ATOM 2295 O O . GLU A 1 295 ? 29.796 -4.544 2.128 1.00 42.16 295 GLU A O 1
ATOM 2300 N N . TYR A 1 296 ? 27.787 -5.542 2.130 1.00 40.78 296 TYR A N 1
ATOM 2301 C CA . TYR A 1 296 ? 27.459 -5.204 3.512 1.00 40.78 296 TYR A CA 1
ATOM 2302 C C . TYR A 1 296 ? 27.813 -6.386 4.419 1.00 40.78 296 TYR A C 1
ATOM 2304 O O . TYR A 1 296 ? 27.031 -7.321 4.575 1.00 40.78 296 TYR A O 1
ATOM 2312 N N . GLY A 1 297 ? 29.002 -6.346 5.021 1.00 40.41 297 GLY A N 1
ATOM 2313 C CA . GLY A 1 297 ? 29.382 -7.242 6.113 1.00 40.41 297 GLY A CA 1
ATOM 2314 C C . GLY A 1 297 ? 29.065 -6.610 7.469 1.00 40.41 297 GLY A C 1
ATOM 2315 O O . GLY A 1 297 ? 29.510 -5.500 7.754 1.00 40.41 297 GLY A O 1
ATOM 2316 N N . PHE A 1 298 ? 28.303 -7.302 8.319 1.00 34.81 298 PHE A N 1
ATOM 2317 C CA . PHE A 1 298 ? 28.037 -6.863 9.690 1.00 34.81 298 PHE A CA 1
ATOM 2318 C C . PHE A 1 298 ? 29.214 -7.252 10.596 1.00 34.81 298 PHE A C 1
ATOM 2320 O O . PHE A 1 298 ? 29.432 -8.433 10.861 1.00 34.81 298 PHE A O 1
ATOM 2327 N N . VAL A 1 299 ? 29.967 -6.261 11.082 1.00 43.09 299 VAL A N 1
ATOM 2328 C CA . VAL A 1 299 ? 30.990 -6.447 12.122 1.00 43.09 299 VAL A CA 1
ATOM 2329 C C . VAL A 1 299 ? 30.480 -5.802 13.418 1.00 43.09 299 VAL A C 1
ATOM 2331 O O . VAL A 1 299 ? 30.104 -4.624 13.390 1.00 43.09 299 VAL A O 1
ATOM 2334 N N . PRO A 1 300 ? 30.458 -6.511 14.564 1.00 34.41 300 PRO A N 1
ATOM 2335 C CA . PRO A 1 300 ? 30.088 -5.910 15.843 1.00 34.41 300 PRO A CA 1
ATOM 2336 C C . PRO A 1 300 ? 31.136 -4.850 16.209 1.00 34.41 300 PRO A C 1
ATOM 2338 O O . PRO A 1 300 ? 32.283 -5.189 16.488 1.00 34.41 300 PRO A O 1
ATOM 2341 N N . GLY A 1 301 ? 30.769 -3.566 16.151 1.00 52.75 301 GLY A N 1
ATOM 2342 C CA . GLY A 1 301 ? 31.695 -2.453 16.408 1.00 52.75 301 GLY A CA 1
ATOM 2343 C C . GLY A 1 301 ? 31.625 -1.261 15.445 1.00 52.75 301 GLY A C 1
ATOM 2344 O O . GLY A 1 301 ? 32.392 -0.322 15.621 1.00 52.75 301 GLY A O 1
ATOM 2345 N N . GLY A 1 302 ? 30.711 -1.250 14.466 1.00 46.34 302 GLY A N 1
ATOM 2346 C CA . GLY A 1 302 ? 30.240 -0.000 13.847 1.00 46.34 302 GLY A CA 1
ATOM 2347 C C . GLY A 1 302 ? 31.187 0.699 12.865 1.00 46.34 302 GLY A C 1
ATOM 2348 O O . GLY A 1 302 ? 31.217 1.926 12.834 1.00 46.34 302 GLY A O 1
ATOM 2349 N N . TRP A 1 303 ? 31.908 -0.044 12.020 1.00 43.44 303 TRP A N 1
ATOM 2350 C CA . TRP A 1 303 ? 32.620 0.540 10.875 1.00 43.44 303 TRP A CA 1
ATOM 2351 C C . TRP A 1 303 ? 32.109 -0.056 9.566 1.00 43.44 303 TRP A C 1
ATOM 2353 O O . TRP A 1 303 ? 32.070 -1.272 9.404 1.00 43.44 303 TRP A O 1
ATOM 2363 N N . VAL A 1 304 ? 31.733 0.811 8.624 1.00 47.22 304 VAL A N 1
ATOM 2364 C CA . VAL A 1 304 ? 31.395 0.424 7.250 1.00 47.22 304 VAL A CA 1
ATOM 2365 C C . VAL A 1 304 ? 32.619 0.695 6.384 1.00 47.22 304 VAL A C 1
ATOM 2367 O O . VAL A 1 304 ? 33.019 1.846 6.211 1.00 47.22 304 VAL A O 1
ATOM 2370 N N . THR A 1 305 ? 33.237 -0.356 5.852 1.00 49.72 305 THR A N 1
ATOM 2371 C CA . THR A 1 305 ? 34.366 -0.240 4.921 1.00 49.72 305 THR A CA 1
ATOM 2372 C C . THR A 1 305 ? 33.857 -0.439 3.498 1.00 49.72 305 THR A C 1
ATOM 2374 O O . THR A 1 305 ? 33.189 -1.424 3.211 1.00 49.72 305 THR A O 1
ATOM 2377 N N . THR A 1 306 ? 34.133 0.510 2.602 1.00 52.66 306 THR A N 1
ATOM 2378 C CA . THR A 1 306 ? 33.790 0.404 1.173 1.00 52.66 306 THR A CA 1
ATOM 2379 C C . THR A 1 306 ? 35.064 0.144 0.378 1.00 52.66 306 THR A C 1
ATOM 2381 O O . THR A 1 306 ? 36.019 0.912 0.495 1.00 52.66 306 THR A O 1
ATOM 2384 N N . TYR A 1 307 ? 35.083 -0.914 -0.432 1.00 51.59 307 TYR A N 1
ATOM 2385 C CA . TYR A 1 307 ? 36.203 -1.238 -1.316 1.00 51.59 307 TYR A CA 1
ATOM 2386 C C . TYR A 1 307 ? 35.836 -0.902 -2.763 1.00 51.59 307 TYR A C 1
ATOM 2388 O O . TYR A 1 307 ? 34.819 -1.365 -3.271 1.00 51.59 307 TYR A O 1
ATOM 2396 N N . CYS A 1 308 ? 36.683 -0.132 -3.444 1.00 48.12 308 CYS A N 1
ATOM 2397 C CA . CYS A 1 308 ? 36.592 0.072 -4.889 1.00 48.12 308 CYS A CA 1
ATOM 2398 C C . CYS A 1 308 ? 37.830 -0.549 -5.540 1.00 48.12 308 CYS A C 1
ATOM 2400 O O . CYS A 1 308 ? 38.947 -0.077 -5.329 1.00 48.12 308 CYS A O 1
ATOM 2402 N N . LEU A 1 309 ? 37.643 -1.604 -6.335 1.00 53.34 309 LEU A N 1
ATOM 2403 C CA . LEU A 1 309 ? 38.713 -2.181 -7.145 1.00 53.34 309 LEU A CA 1
ATOM 2404 C C . LEU A 1 309 ? 38.787 -1.423 -8.471 1.00 53.34 309 LEU A C 1
ATOM 2406 O O . LEU A 1 309 ? 37.934 -1.581 -9.340 1.00 53.34 309 LEU A O 1
ATOM 2410 N N . ALA A 1 310 ? 39.810 -0.587 -8.628 1.00 50.22 310 ALA A N 1
ATOM 2411 C CA . ALA A 1 310 ? 40.128 0.022 -9.911 1.00 50.22 310 ALA A CA 1
ATOM 2412 C C . ALA A 1 310 ? 41.070 -0.911 -10.684 1.00 50.22 310 ALA A C 1
ATOM 2414 O O . ALA A 1 310 ? 42.251 -1.028 -10.359 1.00 50.22 310 ALA A O 1
ATOM 2415 N N . SER A 1 311 ? 40.562 -1.585 -11.714 1.00 46.41 311 SER A N 1
ATOM 2416 C CA . SER A 1 311 ? 41.403 -2.315 -12.662 1.00 46.41 311 SER A CA 1
ATOM 2417 C C . SER A 1 311 ? 42.018 -1.328 -13.655 1.00 46.41 311 SER A C 1
ATOM 2419 O O . SER A 1 311 ? 41.384 -0.940 -14.637 1.00 46.41 311 SER A O 1
ATOM 2421 N N . GLY A 1 312 ? 43.247 -0.890 -13.385 1.00 46.28 312 GLY A N 1
ATOM 2422 C CA . GLY A 1 312 ? 44.058 -0.173 -14.363 1.00 46.28 312 GLY A CA 1
ATOM 2423 C C . GLY A 1 312 ? 44.552 -1.121 -15.458 1.00 46.28 312 GLY A C 1
ATOM 2424 O O . GLY A 1 312 ? 44.945 -2.255 -15.181 1.00 46.28 312 GLY A O 1
ATOM 2425 N N . VAL A 1 313 ? 44.549 -0.657 -16.710 1.00 50.59 313 VAL A N 1
ATOM 2426 C CA . VAL A 1 313 ? 45.158 -1.362 -17.847 1.00 50.59 313 VAL A CA 1
ATOM 2427 C C . VAL A 1 313 ? 46.676 -1.337 -17.654 1.00 50.59 313 VAL A C 1
ATOM 2429 O O . VAL A 1 313 ? 47.351 -0.397 -18.060 1.00 50.59 313 VAL A O 1
ATOM 2432 N N . GLY A 1 314 ? 47.199 -2.334 -16.943 1.00 58.66 314 GLY A N 1
ATOM 2433 C CA . GLY A 1 314 ? 48.622 -2.431 -16.624 1.00 58.66 314 GLY A CA 1
ATOM 2434 C C . GLY A 1 314 ? 48.904 -3.116 -15.291 1.00 58.66 314 GLY A C 1
ATOM 2435 O O . GLY A 1 314 ? 49.447 -2.489 -14.395 1.00 58.66 314 GLY A O 1
ATOM 2436 N N . GLY A 1 315 ? 48.526 -4.392 -15.158 1.00 44.44 315 GLY A N 1
ATOM 2437 C CA . GLY A 1 315 ? 49.212 -5.385 -14.312 1.00 44.44 315 GLY A CA 1
ATOM 2438 C C . GLY A 1 315 ? 49.482 -5.091 -12.827 1.00 44.44 315 GLY A C 1
ATOM 2439 O O . GLY A 1 315 ? 50.312 -5.784 -12.248 1.00 44.44 315 GLY A O 1
ATOM 2440 N N . GLY A 1 316 ? 48.821 -4.120 -12.195 1.00 42.12 316 GLY A N 1
ATOM 2441 C CA . GLY A 1 316 ? 49.001 -3.803 -10.777 1.00 42.12 316 GLY A CA 1
ATOM 2442 C C . GLY A 1 316 ? 47.670 -3.511 -10.093 1.00 42.12 316 GLY A C 1
ATOM 2443 O O . GLY A 1 316 ? 46.976 -2.565 -10.460 1.00 42.12 316 GLY A O 1
ATOM 2444 N N . ILE A 1 317 ? 47.309 -4.320 -9.095 1.00 46.31 317 ILE A N 1
ATOM 2445 C CA . ILE A 1 317 ? 46.147 -4.063 -8.237 1.00 46.31 317 ILE A CA 1
ATOM 2446 C C . ILE A 1 317 ? 46.569 -3.025 -7.195 1.00 46.31 317 ILE A C 1
ATOM 2448 O O . ILE A 1 317 ? 47.318 -3.338 -6.272 1.00 46.31 317 ILE A O 1
ATOM 2452 N N . LEU A 1 318 ? 46.093 -1.789 -7.340 1.00 44.78 318 LEU A N 1
ATOM 2453 C CA . LEU A 1 318 ? 46.225 -0.760 -6.312 1.00 44.78 318 LEU A CA 1
ATOM 2454 C C . LEU A 1 318 ? 44.932 -0.737 -5.484 1.00 44.78 318 LEU A C 1
ATOM 2456 O O . LEU A 1 318 ? 43.898 -0.259 -5.947 1.00 44.78 318 LEU A O 1
ATOM 2460 N N . ALA A 1 319 ? 44.976 -1.276 -4.265 1.00 45.38 319 ALA A N 1
ATOM 2461 C CA . ALA A 1 319 ? 43.865 -1.177 -3.323 1.00 45.38 319 ALA A CA 1
ATOM 2462 C C . ALA A 1 319 ? 43.915 0.190 -2.624 1.00 45.38 319 ALA A C 1
ATOM 2464 O O . ALA A 1 319 ? 44.777 0.435 -1.780 1.00 45.38 319 ALA A O 1
ATOM 2465 N N . LEU A 1 320 ? 43.004 1.094 -2.986 1.00 48.22 320 LEU A N 1
ATOM 2466 C CA . LEU A 1 320 ? 42.859 2.385 -2.318 1.00 48.22 320 LEU A CA 1
ATOM 2467 C C . LEU A 1 320 ? 41.846 2.239 -1.172 1.00 48.22 320 LEU A C 1
ATOM 2469 O O . LEU A 1 320 ? 40.652 2.076 -1.415 1.00 48.22 320 LEU A O 1
ATOM 2473 N N . VAL A 1 321 ? 42.313 2.281 0.078 1.00 50.28 321 VAL A N 1
ATOM 2474 C CA . VAL A 1 321 ? 41.439 2.256 1.263 1.00 50.28 321 VAL A CA 1
ATOM 2475 C C . VAL A 1 321 ? 41.123 3.694 1.663 1.00 50.28 321 VAL A C 1
ATOM 2477 O O . VAL A 1 321 ? 41.985 4.409 2.170 1.00 50.28 321 VAL A O 1
ATOM 2480 N N . LEU A 1 322 ? 39.889 4.136 1.418 1.00 48.47 322 LEU A N 1
ATOM 2481 C CA . LEU A 1 322 ? 39.414 5.453 1.841 1.00 48.47 322 LEU A CA 1
ATOM 2482 C C . LEU A 1 322 ? 38.651 5.323 3.163 1.00 48.47 322 LEU A C 1
ATOM 2484 O O . LEU A 1 322 ? 37.558 4.761 3.205 1.00 48.47 322 LEU A O 1
ATOM 2488 N N . PHE A 1 323 ? 39.209 5.872 4.244 1.00 44.69 323 PHE A N 1
ATOM 2489 C CA . PHE A 1 323 ? 38.512 5.993 5.524 1.00 44.69 323 PHE A CA 1
ATOM 2490 C C . PHE A 1 323 ? 37.701 7.290 5.552 1.00 44.69 323 PHE A C 1
ATOM 2492 O O . PHE A 1 323 ? 38.262 8.385 5.542 1.00 44.69 323 PHE A O 1
ATOM 2499 N N . ARG A 1 324 ? 36.372 7.181 5.615 1.00 43.19 324 ARG A N 1
ATOM 2500 C CA . ARG A 1 324 ? 35.491 8.312 5.929 1.00 43.19 324 ARG A CA 1
ATOM 2501 C C . ARG A 1 324 ? 35.155 8.255 7.419 1.00 43.19 324 ARG A C 1
ATOM 2503 O O . ARG A 1 324 ? 34.354 7.429 7.839 1.00 43.19 324 ARG A O 1
ATOM 2510 N N . GLY A 1 325 ? 35.796 9.102 8.222 1.00 39.09 325 GLY A N 1
ATOM 2511 C CA . GLY A 1 325 ? 35.465 9.249 9.640 1.00 39.09 325 GLY A CA 1
ATOM 2512 C C . GLY A 1 325 ? 34.170 10.043 9.811 1.00 39.09 325 GLY A C 1
ATOM 2513 O O . GLY A 1 325 ? 34.122 11.214 9.441 1.00 39.09 325 GLY A O 1
ATOM 2514 N N . PHE A 1 326 ? 33.132 9.416 10.363 1.00 39.69 326 PHE A N 1
ATOM 2515 C CA . PHE A 1 326 ? 31.925 10.096 10.835 1.00 39.69 326 PHE A CA 1
ATOM 2516 C C . PHE A 1 326 ? 32.063 10.297 12.350 1.00 39.69 326 PHE A C 1
ATOM 2518 O O . PHE A 1 326 ? 32.148 9.327 13.098 1.00 39.69 326 PHE A O 1
ATOM 2525 N N . TRP A 1 327 ? 32.130 11.549 12.805 1.00 33.38 327 TRP A N 1
ATOM 2526 C CA . TRP A 1 327 ? 32.050 11.885 14.228 1.00 33.38 327 TRP A CA 1
ATOM 2527 C C . TRP A 1 327 ? 30.572 11.934 14.631 1.00 33.38 327 TRP A C 1
ATOM 2529 O O . TRP A 1 327 ? 29.854 12.853 14.246 1.00 33.38 327 TRP A O 1
ATOM 2539 N N . LEU A 1 328 ? 30.116 10.943 15.396 1.00 36.34 328 LEU A N 1
ATOM 2540 C CA . LEU A 1 328 ? 28.862 11.012 16.144 1.00 36.34 328 LEU A CA 1
ATOM 2541 C C . LEU A 1 328 ? 29.165 11.671 17.492 1.00 36.34 328 LEU A C 1
ATOM 2543 O O . LEU A 1 328 ? 29.883 11.112 18.316 1.00 36.34 328 LEU A O 1
ATOM 2547 N N . THR A 1 329 ? 28.654 12.880 17.712 1.00 36.81 329 THR A N 1
ATOM 2548 C CA . THR A 1 329 ? 28.653 13.501 19.040 1.00 36.81 329 THR A CA 1
ATOM 2549 C C . THR A 1 329 ? 27.593 12.811 19.894 1.00 36.81 329 THR A C 1
ATOM 2551 O O . THR A 1 329 ? 26.399 12.967 19.637 1.00 36.81 329 THR A O 1
ATOM 2554 N N . GLU A 1 330 ? 28.024 12.039 20.890 1.00 40.75 330 GLU A N 1
ATOM 2555 C CA . GLU A 1 330 ? 27.145 11.452 21.901 1.00 40.75 330 GLU A CA 1
ATOM 2556 C C . GLU A 1 330 ? 26.539 12.546 22.795 1.00 40.75 330 GLU A C 1
ATOM 2558 O O . GLU A 1 330 ? 27.248 13.303 23.459 1.00 40.75 330 GLU A O 1
ATOM 2563 N N . GLY A 1 331 ? 25.207 12.623 22.814 1.00 32.78 331 GLY A N 1
ATOM 2564 C CA . GLY A 1 331 ? 24.445 13.357 23.820 1.00 32.78 331 GLY A CA 1
ATOM 2565 C C . GLY A 1 331 ? 24.220 12.475 25.048 1.00 32.78 331 GLY A C 1
ATOM 2566 O O . GLY A 1 331 ? 23.542 11.453 24.966 1.00 32.78 331 GLY A O 1
ATOM 2567 N N . LEU A 1 332 ? 24.790 12.884 26.181 1.00 34.00 332 LEU A N 1
ATOM 2568 C CA . LEU A 1 332 ? 24.600 12.289 27.506 1.00 34.00 332 LEU A CA 1
ATOM 2569 C C . LEU A 1 332 ? 23.117 12.310 27.923 1.00 34.00 332 LEU A C 1
ATOM 2571 O O . LEU A 1 332 ? 22.542 13.377 28.133 1.00 34.00 332 LEU A O 1
ATOM 2575 N N . VAL A 1 333 ? 22.519 11.128 28.103 1.00 38.75 333 VAL A N 1
ATOM 2576 C CA . VAL A 1 333 ? 21.244 10.939 28.813 1.00 38.75 333 VAL A CA 1
ATOM 2577 C C . VAL A 1 333 ? 21.552 10.483 30.236 1.00 38.75 333 VAL A C 1
ATOM 2579 O O . VAL A 1 333 ? 22.007 9.365 30.471 1.00 38.75 333 VAL A O 1
ATOM 2582 N N . GLU A 1 334 ? 21.304 11.371 31.194 1.00 44.81 334 GLU A N 1
ATOM 2583 C CA . GLU A 1 334 ? 21.493 11.138 32.623 1.00 44.81 334 GLU A CA 1
ATOM 2584 C C . GLU A 1 334 ? 20.269 10.424 33.224 1.00 44.81 334 GLU A C 1
ATOM 2586 O O . GLU A 1 334 ? 19.175 10.978 33.328 1.00 44.81 334 GLU A O 1
ATOM 2591 N N . GLN A 1 335 ? 20.456 9.166 33.624 1.00 39.94 335 GLN A N 1
ATOM 2592 C CA . GLN A 1 335 ? 19.475 8.346 34.339 1.00 39.94 335 GLN A CA 1
ATOM 2593 C C . GLN A 1 335 ? 19.494 8.674 35.842 1.00 39.94 335 GLN A C 1
ATOM 2595 O O . GLN A 1 335 ? 20.382 8.236 36.574 1.00 39.94 335 GLN A O 1
ATOM 2600 N N . ARG A 1 336 ? 18.476 9.391 36.334 1.00 47.75 336 ARG A N 1
ATOM 2601 C CA . ARG A 1 336 ? 18.178 9.486 37.774 1.00 47.75 336 ARG A CA 1
ATOM 2602 C C . ARG A 1 336 ? 17.292 8.315 38.202 1.00 47.75 336 ARG A C 1
ATOM 2604 O O . ARG A 1 336 ? 16.107 8.286 37.888 1.00 47.75 336 ARG A O 1
ATOM 2611 N N . LYS A 1 337 ? 17.854 7.385 38.978 1.00 46.56 337 LYS A N 1
ATOM 2612 C CA . LYS A 1 337 ? 17.088 6.435 39.799 1.00 46.56 337 LYS A CA 1
ATOM 2613 C C . LYS A 1 337 ? 16.635 7.122 41.089 1.00 46.56 337 LYS A C 1
ATOM 2615 O O . LYS A 1 337 ? 17.464 7.651 41.826 1.00 46.56 337 LYS A O 1
ATOM 2620 N N . GLN A 1 338 ? 15.331 7.094 41.350 1.00 47.72 338 GLN A N 1
ATOM 2621 C CA . GLN A 1 338 ? 14.738 7.420 42.646 1.00 47.72 338 GLN A CA 1
ATOM 2622 C C . GLN A 1 338 ? 14.959 6.267 43.638 1.00 47.72 338 GLN A C 1
ATOM 2624 O O . GLN A 1 338 ? 14.867 5.092 43.272 1.00 47.72 338 GLN A O 1
ATOM 2629 N N . LYS A 1 339 ? 15.239 6.639 44.887 1.00 47.19 339 LYS A N 1
ATOM 2630 C CA . LYS A 1 339 ? 14.993 5.869 46.105 1.00 47.19 339 LYS A CA 1
ATOM 2631 C C . LYS A 1 339 ? 14.097 6.716 46.991 1.00 47.19 339 LYS A C 1
ATOM 2633 O O . LYS A 1 339 ? 14.285 7.955 46.941 1.00 47.19 339 LYS A O 1
#